Protein AF-0000000072571365 (afdb_homodimer)

Solvent-accessible surface area (backbone atoms only — not comparable to full-atom values): 18110 Å² total; per-residue (Å²): 70,48,32,30,36,64,47,62,27,31,66,67,38,27,56,25,34,80,84,68,45,54,63,73,64,73,72,50,59,63,38,91,70,66,59,46,64,72,58,52,71,55,47,40,34,37,37,30,23,49,68,50,50,53,49,48,41,63,75,42,76,67,53,70,90,57,72,93,27,44,33,37,32,42,35,88,66,95,53,85,60,55,96,44,38,38,56,34,37,70,70,56,48,56,59,50,56,76,45,48,62,73,36,96,41,21,36,37,47,67,22,43,26,68,50,46,36,54,36,51,52,67,68,57,53,40,31,41,35,43,30,33,36,46,32,37,59,29,56,48,38,40,50,58,48,73,49,84,32,72,44,51,42,40,67,76,50,73,46,73,26,68,47,28,41,32,42,30,30,38,50,64,126,71,48,32,30,37,64,45,64,26,31,66,65,39,26,56,25,35,80,84,68,45,54,63,73,64,73,72,49,58,61,37,93,70,65,58,46,62,72,56,52,71,55,46,39,34,36,38,31,23,48,68,49,50,53,50,47,41,62,73,43,76,66,53,70,89,58,73,94,28,43,33,37,31,43,35,89,67,94,54,86,60,53,97,44,39,39,57,34,36,71,69,55,47,56,58,51,56,76,46,48,62,74,37,96,42,21,34,36,47,68,22,42,26,68,49,45,37,55,37,50,53,66,68,57,55,39,31,40,34,42,30,33,36,46,32,38,59,30,56,48,37,40,51,59,48,74,49,84,34,72,44,51,42,42,67,74,50,74,47,74,26,67,46,28,41,32,43,30,28,38,49,64,125

Organism: Lactococcus lactis subsp. lactis (strain IL1403) (NCBI:txid272623)

InterPro domains:
  IPR002734 Bacterial bifunctional deaminase-reductase, C-terminal [PF01872] (2-161)
  IPR024072 Dihydrofolate reductase-like domain superfamily [G3DSA:3.40.430.10] (1-172)
  IPR024072 Dihydrofolate reductase-like domain superfamily [SSF53597] (1-172)
  IPR050765 Riboflavin Biosynthesis HTP Reductase [PTHR38011] (3-171)

Sequence (346 aa):
MTVKLFIASTLDGYIATKEESLQWLFDVEGEGDNGYGAFYSDIGTIIMGKKTYDWLEKEQAGQWPYSDKTSYILTHQKISSTDNIVFIDKEKLTELSVNFADTDKNIWVVGGGEVIKLFIENHWVDELQVTIAPVLLGDGISLFPSGNYKEKLQLIDTKIYGQFVELHYLVKKMTVKLFIASTLDGYIATKEESLQWLFDVEGEGDNGYGAFYSDIGTIIMGKKTYDWLEKEQAGQWPYSDKTSYILTHQKISSTDNIVFIDKEKLTELSVNFADTDKNIWVVGGGEVIKLFIENHWVDELQVTIAPVLLGDGISLFPSGNYKEKLQLIDTKIYGQFVELHYLVKK

Nearest PDB structures (foldseek):
  3jtw-assembly2_B-3  TM=9.185E-01  e=1.355E-17  Pediococcus pentosaceus ATCC 25745
  3jtw-assembly1_A-2  TM=9.216E-01  e=1.276E-17  Pediococcus pentosaceus ATCC 25745
  3ky8-assembly1_B  TM=8.885E-01  e=3.893E-16  Shewanella loihica PV-4
  2gd9-assembly1_A  TM=7.789E-01  e=3.215E-13  Bacillus subtilis
  8e4f-assembly1_A  TM=6.473E-01  e=6.525E-10  Wuchereria bancrofti

Radius of gyration: 21.92 Å; Cα contacts (8 Å, |Δi|>4): 730; chains: 2; bounding box: 37×69×50 Å

Foldseek 3Di:
DAEEEAAEAAPVFARAAAVRDPVLVVPAAFADPNCVVVVVVQAAEEEEEPVVVVVQCVVVVRDDPPQNHAYEYEDPDDDDADPRYHYDYPVVVVVVLVCQPPDSGYYYYHDDQVSQQVCQQVVSHFKYKYKYAHDDDPHRGGNHPDDPHDWDWDFDDWDGTRRIIITMIGTDD/DAEEEAAEAAPVFARAAAVRDPVLVVVFAFADPNCCVVVVVQAAEEEEEPVVVVVQCVVVVRDDPPQNHAYEYEDPDDDDADPRYHYDYPVVVVVVLVCCPPDSGYYYYHDDQVSVQVCQQVVSHFKYKYKYAHDDDPHRGGNHPDDPHDWDWDFDDWDGTRRIIITMIGTDD

pLDDT: mean 94.08, std 6.49, range [60.78, 98.81]

Secondary structure (DSSP, 8-state):
--EEEEEEEETTSEEE-TT---HHHHTS---TTTTHHHHHTTEEEEEEEHHHHHHHHHHTTT--TTTTSEEEEE-SS-----SSEEEE-HHHHHHHHTTGGG-SSEEEEEE-HHHHHHHHHTT---EEEEEEESEE-SSSEESS-S-S--EEEEEEEEEEETTEEEEEEEE--/--EEEEEEEETTSEEE-TT---HHHHTS---TTTTHHHHHTTEEEEEEEHHHHHHHHHHTTT--TTTTSEEEEE-SS-----SSEEEE-HHHHHHHHTTGGG-SSEEEEEE-HHHHHHHHHTT---EEEEEEESEE-SSSEESS-S-S--EEEEEEEEEEETTEEEEEEEE--

Structure (mmCIF, N/CA/C/O backbone):
data_AF-0000000072571365-model_v1
#
loop_
_entity.id
_entity.type
_entity.pdbx_description
1 polymer 'Bacterial bifunctional deaminase-reductase C-terminal domain-containing protein'
#
loop_
_atom_site.group_PDB
_atom_site.id
_atom_site.type_symbol
_atom_site.label_atom_id
_atom_site.label_alt_id
_atom_site.label_comp_id
_atom_site.label_asym_id
_atom_site.label_entity_id
_atom_site.label_seq_id
_atom_site.pdbx_PDB_ins_code
_atom_site.Cartn_x
_atom_site.Cartn_y
_atom_site.Cartn_z
_atom_site.occupancy
_atom_site.B_iso_or_equiv
_atom_site.auth_seq_id
_atom_site.auth_comp_id
_atom_site.auth_asym_id
_atom_site.auth_atom_id
_atom_site.pdbx_PDB_model_num
ATOM 1 N N . MET A 1 1 ? 12.531 -16.891 -18.922 1 68.19 1 MET A N 1
ATOM 2 C CA . MET A 1 1 ? 11.422 -17.109 -18 1 68.19 1 MET A CA 1
ATOM 3 C C . MET A 1 1 ? 11.445 -16.094 -16.859 1 68.19 1 MET A C 1
ATOM 5 O O . MET A 1 1 ? 12.516 -15.773 -16.328 1 68.19 1 MET A O 1
ATOM 9 N N . THR A 1 2 ? 10.273 -15.398 -16.672 1 89.25 2 THR A N 1
ATOM 10 C CA . THR A 1 2 ? 10.164 -14.359 -15.656 1 89.25 2 THR A CA 1
ATOM 11 C C . THR A 1 2 ? 9.188 -14.781 -14.562 1 89.25 2 THR A C 1
ATOM 13 O O . THR A 1 2 ? 8.195 -15.453 -14.828 1 89.25 2 THR A O 1
ATOM 16 N N . VAL A 1 3 ? 9.578 -14.719 -13.258 1 96.06 3 VAL A N 1
ATOM 17 C CA . VAL A 1 3 ? 8.656 -14.883 -12.141 1 96.06 3 VAL A CA 1
ATOM 18 C C . VAL A 1 3 ? 7.883 -13.586 -11.906 1 96.06 3 VAL A C 1
ATOM 20 O O . VAL A 1 3 ? 8.477 -12.531 -11.68 1 96.06 3 VAL A O 1
ATOM 23 N N . LYS A 1 4 ? 6.574 -13.758 -11.953 1 97.19 4 LYS A N 1
ATOM 24 C CA . LYS A 1 4 ? 5.73 -12.57 -11.922 1 97.19 4 LYS A CA 1
ATOM 25 C C . LYS A 1 4 ? 4.738 -12.625 -10.766 1 97.19 4 LYS A C 1
ATOM 27 O O . LYS A 1 4 ? 4.199 -13.695 -10.453 1 97.19 4 LYS A O 1
ATOM 32 N N . LEU A 1 5 ? 4.59 -11.547 -10.172 1 97.88 5 LEU A N 1
ATOM 33 C CA . LEU A 1 5 ? 3.465 -11.312 -9.273 1 97.88 5 LEU A CA 1
ATOM 34 C C . LEU A 1 5 ? 2.389 -10.477 -9.953 1 97.88 5 LEU A C 1
ATOM 36 O O . LEU A 1 5 ? 2.689 -9.445 -10.562 1 97.88 5 LEU A O 1
ATOM 40 N N . PHE A 1 6 ? 1.187 -10.898 -9.93 1 98.12 6 PHE A N 1
ATOM 41 C CA . PHE A 1 6 ? -0.007 -10.242 -10.453 1 98.12 6 PHE A CA 1
ATOM 42 C C . PHE A 1 6 ? -1.16 -10.344 -9.461 1 98.12 6 PHE A C 1
ATOM 44 O O . PHE A 1 6 ? -1.74 -11.422 -9.289 1 98.12 6 PHE A O 1
ATOM 51 N N . ILE A 1 7 ? -1.473 -9.258 -8.812 1 97.94 7 ILE A N 1
ATOM 52 C CA . ILE A 1 7 ? -2.375 -9.383 -7.676 1 97.94 7 ILE A CA 1
ATOM 53 C C . ILE A 1 7 ? -3.035 -8.031 -7.391 1 97.94 7 ILE A C 1
ATOM 55 O O . ILE A 1 7 ? -2.432 -6.98 -7.613 1 97.94 7 ILE A O 1
ATOM 59 N N . ALA A 1 8 ? -4.27 -8.047 -6.949 1 98.06 8 ALA A N 1
ATOM 60 C CA . ALA A 1 8 ? -4.98 -6.863 -6.484 1 98.06 8 ALA A CA 1
ATOM 61 C C . ALA A 1 8 ? -4.816 -6.684 -4.977 1 98.06 8 ALA A C 1
ATOM 63 O O . ALA A 1 8 ? -4.77 -7.66 -4.23 1 98.06 8 ALA A O 1
ATOM 64 N N . SER A 1 9 ? -4.773 -5.504 -4.539 1 98.5 9 SER A N 1
ATOM 65 C CA . SER A 1 9 ? -4.68 -5.145 -3.127 1 98.5 9 SER A CA 1
ATOM 66 C C . SER A 1 9 ? -5.488 -3.885 -2.824 1 98.5 9 SER A C 1
ATOM 68 O O . SER A 1 9 ? -5.742 -3.076 -3.719 1 98.5 9 SER A O 1
ATOM 70 N N . THR A 1 10 ? -5.934 -3.768 -1.569 1 98.75 10 THR A N 1
ATOM 71 C CA . THR A 1 10 ? -6.445 -2.484 -1.101 1 98.75 10 THR A CA 1
ATOM 72 C C . THR A 1 10 ? -5.32 -1.46 -0.993 1 98.75 10 THR A C 1
ATOM 74 O O . THR A 1 10 ? -4.141 -1.817 -1.045 1 98.75 10 THR A O 1
ATOM 77 N N . LEU A 1 11 ? -5.703 -0.2 -0.869 1 98.81 11 LEU A N 1
ATOM 78 C CA . LEU A 1 11 ? -4.719 0.869 -0.75 1 98.81 11 LEU A CA 1
ATOM 79 C C . LEU A 1 11 ? -3.854 0.674 0.491 1 98.81 11 LEU A C 1
ATOM 81 O O . LEU A 1 11 ? -2.66 0.983 0.475 1 98.81 11 LEU A O 1
ATOM 85 N N . ASP A 1 12 ? -4.48 0.152 1.552 1 98.69 12 ASP A N 1
ATOM 86 C CA . ASP A 1 12 ? -3.732 -0.056 2.787 1 98.69 12 ASP A CA 1
ATOM 87 C C . ASP A 1 12 ? -3.059 -1.426 2.797 1 98.69 12 ASP A C 1
ATOM 89 O O . ASP A 1 12 ? -2.564 -1.873 3.834 1 98.69 12 ASP A O 1
ATOM 93 N N . GLY A 1 13 ? -3.021 -2.205 1.705 1 98.44 13 GLY A N 1
ATOM 94 C CA . GLY A 1 13 ? -2.061 -3.273 1.483 1 98.44 13 GLY A CA 1
ATOM 95 C C . GLY A 1 13 ? -2.609 -4.648 1.818 1 98.44 13 GLY A C 1
ATOM 96 O O . GLY A 1 13 ? -1.846 -5.574 2.094 1 98.44 13 GLY A O 1
ATOM 97 N N . TYR A 1 14 ? -3.916 -4.785 1.827 1 98.56 14 TYR A N 1
ATOM 98 C CA . TYR A 1 14 ? -4.496 -6.086 2.135 1 98.56 14 TYR A CA 1
ATOM 99 C C . TYR A 1 14 ? -5.043 -6.75 0.875 1 98.56 14 TYR A C 1
ATOM 101 O O . TYR A 1 14 ? -5.547 -6.07 -0.022 1 98.56 14 TYR A O 1
ATOM 109 N N . ILE A 1 15 ? -4.973 -8.109 0.836 1 98.06 15 ILE A N 1
ATOM 110 C CA . ILE A 1 15 ? -5.445 -8.852 -0.327 1 98.06 15 ILE A CA 1
ATOM 111 C C . ILE A 1 15 ? -6.75 -9.562 0.01 1 98.06 15 ILE A C 1
ATOM 113 O O . ILE A 1 15 ? -7.445 -10.055 -0.882 1 98.06 15 ILE A O 1
ATOM 117 N N . ALA A 1 16 ? -7.109 -9.648 1.275 1 97.38 16 ALA A N 1
ATOM 118 C CA . ALA A 1 16 ? -8.367 -10.188 1.777 1 97.38 16 ALA A CA 1
ATOM 119 C C . ALA A 1 16 ? -8.648 -9.695 3.195 1 97.38 16 ALA A C 1
ATOM 121 O O . ALA A 1 16 ? -7.746 -9.227 3.889 1 97.38 16 ALA A O 1
ATOM 122 N N . THR A 1 17 ? -9.953 -9.789 3.584 1 97.19 17 THR A N 1
ATOM 123 C CA . THR A 1 17 ? -10.273 -9.555 4.988 1 97.19 17 THR A CA 1
ATOM 124 C C . THR A 1 17 ? -9.711 -10.672 5.863 1 97.19 17 THR A C 1
ATOM 126 O O . THR A 1 17 ? -9.211 -11.68 5.348 1 97.19 17 THR A O 1
ATOM 129 N N . LYS A 1 18 ? -9.836 -10.484 7.137 1 95.25 18 LYS A N 1
ATOM 130 C CA . LYS A 1 18 ? -9.391 -11.523 8.062 1 95.25 18 LYS A CA 1
ATOM 131 C C . LYS A 1 18 ? -10.195 -12.805 7.863 1 95.25 18 LYS A C 1
ATOM 133 O O . LYS A 1 18 ? -9.695 -13.906 8.117 1 95.25 18 LYS A O 1
ATOM 138 N N . GLU A 1 19 ? -11.391 -12.633 7.434 1 93.69 19 GLU A N 1
ATOM 139 C CA . GLU A 1 19 ? -12.266 -13.773 7.191 1 93.69 19 GLU A CA 1
ATOM 140 C C . GLU A 1 19 ? -12.102 -14.312 5.773 1 93.69 19 GLU A C 1
ATOM 142 O O . GLU A 1 19 ? -12.945 -15.07 5.289 1 93.69 19 GLU A O 1
ATOM 147 N N . GLU A 1 20 ? -11.125 -13.836 5.059 1 93.88 20 GLU A N 1
ATOM 148 C CA . GLU A 1 20 ? -10.719 -14.328 3.744 1 93.88 20 GLU A CA 1
ATOM 149 C C . GLU A 1 20 ? -11.75 -13.969 2.68 1 93.88 20 GLU A C 1
ATOM 151 O O . GLU A 1 20 ? -11.945 -14.719 1.718 1 93.88 20 GLU A O 1
ATOM 156 N N . SER A 1 21 ? -12.438 -12.898 2.939 1 94.81 21 SER A N 1
ATOM 157 C CA . SER A 1 21 ? -13.398 -12.414 1.955 1 94.81 21 SER A CA 1
ATOM 158 C C . SER A 1 21 ? -12.75 -11.422 0.992 1 94.81 21 SER A C 1
ATOM 160 O O . SER A 1 21 ? -11.93 -10.594 1.399 1 94.81 21 SER A O 1
ATOM 162 N N . LEU A 1 22 ? -13.219 -11.453 -0.285 1 94.81 22 LEU A N 1
ATOM 163 C CA . LEU A 1 22 ? -12.758 -10.555 -1.339 1 94.81 22 LEU A CA 1
ATOM 164 C C . LEU A 1 22 ? -13.891 -9.648 -1.814 1 94.81 22 LEU A C 1
ATOM 166 O O . LEU A 1 22 ? -13.797 -9.047 -2.887 1 94.81 22 LEU A O 1
ATOM 170 N N . GLN A 1 23 ? -14.953 -9.578 -1.05 1 95.5 23 GLN A N 1
ATOM 171 C CA . GLN A 1 23 ? -16.125 -8.836 -1.479 1 95.5 23 GLN A CA 1
ATOM 172 C C . GLN A 1 23 ? -15.773 -7.398 -1.847 1 95.5 23 GLN A C 1
ATOM 174 O O . GLN A 1 23 ? -16.359 -6.828 -2.775 1 95.5 23 GLN A O 1
ATOM 179 N N . TRP A 1 24 ? -14.852 -6.789 -1.137 1 95.69 24 TRP A N 1
ATOM 180 C CA . TRP A 1 24 ? -14.406 -5.426 -1.42 1 95.69 24 TRP A CA 1
ATOM 181 C C . TRP A 1 24 ? -13.93 -5.297 -2.861 1 95.69 24 TRP A C 1
ATOM 183 O O . TRP A 1 24 ? -14.148 -4.27 -3.506 1 95.69 24 TRP A O 1
ATOM 193 N N . LEU A 1 25 ? -13.258 -6.305 -3.375 1 95.94 25 LEU A N 1
ATOM 194 C CA . LEU A 1 25 ? -12.688 -6.332 -4.715 1 95.94 25 LEU A CA 1
ATOM 195 C C . LEU A 1 25 ? -13.781 -6.355 -5.777 1 95.94 25 LEU A C 1
ATOM 197 O O . LEU A 1 25 ? -13.711 -5.617 -6.762 1 95.94 25 LEU A O 1
ATOM 201 N N . PHE A 1 26 ? -14.781 -7.129 -5.523 1 94.75 26 PHE A N 1
ATOM 202 C CA . PHE A 1 26 ? -15.859 -7.309 -6.492 1 94.75 26 PHE A CA 1
ATOM 203 C C . PHE A 1 26 ? -16.766 -6.082 -6.531 1 94.75 26 PHE A C 1
ATOM 205 O O . PHE A 1 26 ? -17.453 -5.848 -7.523 1 94.75 26 PHE A O 1
ATOM 212 N N . ASP A 1 27 ? -16.75 -5.328 -5.469 1 95.81 27 ASP A N 1
ATOM 213 C CA . ASP A 1 27 ? -17.594 -4.152 -5.352 1 95.81 27 ASP A CA 1
ATOM 214 C C . ASP A 1 27 ? -17.016 -2.973 -6.129 1 95.81 27 ASP A C 1
ATOM 216 O O . ASP A 1 27 ? -17.703 -1.973 -6.352 1 95.81 27 ASP A O 1
ATOM 220 N N . VAL A 1 28 ? -15.781 -3.057 -6.566 1 96.94 28 VAL A N 1
ATOM 221 C CA . VAL A 1 28 ? -15.094 -1.94 -7.207 1 96.94 28 VAL A CA 1
ATOM 222 C C . VAL A 1 28 ? -15.336 -1.985 -8.719 1 96.94 28 VAL A C 1
ATOM 224 O O . VAL A 1 28 ? -15.289 -3.055 -9.328 1 96.94 28 VAL A O 1
ATOM 227 N N . GLU A 1 29 ? -15.609 -0.812 -9.266 1 96.12 29 GLU A N 1
ATOM 228 C CA . GLU A 1 29 ? -15.797 -0.698 -10.711 1 96.12 29 GLU A CA 1
ATOM 229 C C . GLU A 1 29 ? -14.484 -0.925 -11.461 1 96.12 29 GLU A C 1
ATOM 231 O O . GLU A 1 29 ? -13.5 -0.21 -11.234 1 96.12 29 GLU A O 1
ATOM 236 N N . GLY A 1 30 ? -14.492 -1.897 -12.352 1 96.5 30 GLY A N 1
ATOM 237 C CA . GLY A 1 30 ? -13.344 -2.172 -13.203 1 96.5 30 GLY A CA 1
ATOM 238 C C . GLY A 1 30 ? -13.594 -1.864 -14.664 1 96.5 30 GLY A C 1
ATOM 239 O O . GLY A 1 30 ? -14.469 -1.057 -14.992 1 96.5 30 GLY A O 1
ATOM 240 N N . GLU A 1 31 ? -12.703 -2.264 -15.508 1 96.25 31 GLU A N 1
ATOM 241 C CA . GLU A 1 31 ? -12.82 -2.131 -16.953 1 96.25 31 GLU A CA 1
ATOM 242 C C . GLU A 1 31 ? -12.312 -3.381 -17.656 1 96.25 31 GLU A C 1
ATOM 244 O O . GLU A 1 31 ? -11.164 -3.787 -17.469 1 96.25 31 GLU A O 1
ATOM 249 N N . GLY A 1 32 ? -13.312 -3.986 -18.453 1 95.12 32 GLY A N 1
ATOM 250 C CA . GLY A 1 32 ? -12.93 -5.242 -19.078 1 95.12 32 GLY A CA 1
ATOM 251 C C . GLY A 1 32 ? -12.539 -6.312 -18.078 1 95.12 32 GLY A C 1
ATOM 252 O O . GLY A 1 32 ? -13.258 -6.551 -17.109 1 95.12 32 GLY A O 1
ATOM 253 N N . ASP A 1 33 ? -11.43 -6.957 -18.438 1 94.69 33 ASP A N 1
ATOM 254 C CA . ASP A 1 33 ? -10.984 -7.992 -17.5 1 94.69 33 ASP A CA 1
ATOM 255 C C . ASP A 1 33 ? -9.828 -7.492 -16.641 1 94.69 33 ASP A C 1
ATOM 257 O O . ASP A 1 33 ? -9.094 -8.289 -16.047 1 94.69 33 ASP A O 1
ATOM 261 N N . ASN A 1 34 ? -9.578 -6.207 -16.672 1 95.56 34 ASN A N 1
ATOM 262 C CA . ASN A 1 34 ? -8.539 -5.547 -15.883 1 95.56 34 ASN A CA 1
ATOM 263 C C . ASN A 1 34 ? -7.152 -6.078 -16.219 1 95.56 34 ASN A C 1
ATOM 265 O O . ASN A 1 34 ? -6.297 -6.191 -15.344 1 95.56 34 ASN A O 1
ATOM 269 N N . GLY A 1 35 ? -6.949 -6.566 -17.453 1 95 35 GLY A N 1
ATOM 270 C CA . GLY A 1 35 ? -5.645 -6.984 -17.938 1 95 35 GLY A CA 1
ATOM 271 C C . GLY A 1 35 ? -5.332 -8.438 -17.641 1 95 35 GLY A C 1
ATOM 272 O O . GLY A 1 35 ? -4.246 -8.922 -17.969 1 95 35 GLY A O 1
ATOM 273 N N . TYR A 1 36 ? -6.266 -9.094 -17.094 1 96.12 36 TYR A N 1
ATOM 274 C CA . TYR A 1 36 ? -6.059 -10.469 -16.656 1 96.12 36 TYR A CA 1
ATOM 275 C C . TYR A 1 36 ? -5.738 -11.367 -17.844 1 96.12 36 TYR A C 1
ATOM 277 O O . TYR A 1 36 ? -4.793 -12.164 -17.797 1 96.12 36 TYR A O 1
ATOM 285 N N . GLY A 1 37 ? -6.496 -11.266 -18.875 1 95.69 37 GLY A N 1
ATOM 286 C CA . GLY A 1 37 ? -6.301 -12.117 -20.047 1 95.69 37 GLY A CA 1
ATOM 287 C C . GLY A 1 37 ? -4.926 -11.969 -20.656 1 95.69 37 GLY A C 1
ATOM 288 O O . GLY A 1 37 ? -4.266 -12.961 -20.969 1 95.69 37 GLY A O 1
ATOM 289 N N . ALA A 1 38 ? -4.539 -10.773 -20.859 1 93.81 38 ALA A N 1
ATOM 290 C CA . ALA A 1 38 ? -3.219 -10.492 -21.422 1 93.81 38 ALA A CA 1
ATOM 291 C C . ALA A 1 38 ? -2.113 -11.062 -20.547 1 93.81 38 ALA A C 1
ATOM 293 O O . ALA A 1 38 ? -1.149 -11.648 -21.031 1 93.81 38 ALA A O 1
ATOM 294 N N . PHE A 1 39 ? -2.266 -10.938 -19.281 1 95.12 39 PHE A N 1
ATOM 295 C CA . PHE A 1 39 ? -1.291 -11.461 -18.328 1 95.12 39 PHE A CA 1
ATOM 296 C C . PHE A 1 39 ? -1.256 -12.984 -18.359 1 95.12 39 PHE A C 1
ATOM 298 O O . PHE A 1 39 ? -0.187 -13.578 -18.516 1 95.12 39 PHE A O 1
ATOM 305 N N . TYR A 1 40 ? -2.354 -13.547 -18.344 1 96 40 TYR A N 1
ATOM 306 C CA . TYR A 1 40 ? -2.51 -14.992 -18.188 1 96 40 TYR A CA 1
ATOM 307 C C . TYR A 1 40 ? -2 -15.734 -19.422 1 96 40 TYR A C 1
ATOM 309 O O . TYR A 1 40 ? -1.497 -16.859 -19.312 1 96 40 TYR A O 1
ATOM 317 N N . SER A 1 41 ? -2.086 -15.102 -20.531 1 93.38 41 SER A N 1
ATOM 318 C CA . SER A 1 41 ? -1.781 -15.75 -21.812 1 93.38 41 SER A CA 1
ATOM 319 C C . SER A 1 41 ? -0.33 -16.219 -21.859 1 93.38 41 SER A C 1
ATOM 321 O O . SER A 1 41 ? -0.008 -17.188 -22.547 1 93.38 41 SER A O 1
ATOM 323 N N . ASP A 1 42 ? 0.541 -15.633 -21.078 1 90.12 42 ASP A N 1
ATOM 324 C CA . ASP A 1 42 ? 1.962 -15.953 -21.172 1 90.12 42 ASP A CA 1
ATOM 325 C C . ASP A 1 42 ? 2.426 -16.734 -19.938 1 90.12 42 ASP A C 1
ATOM 327 O O . ASP A 1 42 ? 3.629 -16.891 -19.703 1 90.12 42 ASP A O 1
ATOM 331 N N . ILE A 1 43 ? 1.515 -17.203 -19.188 1 95.06 43 ILE A N 1
ATOM 332 C CA . ILE A 1 43 ? 1.825 -17.953 -17.969 1 95.06 43 ILE A CA 1
ATOM 333 C C . ILE A 1 43 ? 1.792 -19.453 -18.281 1 95.06 43 ILE A C 1
ATOM 335 O O . ILE A 1 43 ? 0.896 -19.938 -18.984 1 95.06 43 ILE A O 1
ATOM 339 N N . GLY A 1 44 ? 2.809 -20.141 -17.781 1 93.19 44 GLY A N 1
ATOM 340 C CA . GLY A 1 44 ? 2.84 -21.594 -17.922 1 93.19 44 GLY A CA 1
ATOM 341 C C . GLY A 1 44 ? 2.754 -22.312 -16.594 1 93.19 44 GLY A C 1
ATOM 342 O O . GLY A 1 44 ? 2.266 -23.453 -16.516 1 93.19 44 GLY A O 1
ATOM 343 N N . THR A 1 45 ? 3.219 -21.688 -15.594 1 94.62 45 THR A N 1
ATOM 344 C CA . THR A 1 45 ? 3.283 -22.281 -14.258 1 94.62 45 THR A CA 1
ATOM 345 C C . THR A 1 45 ? 2.693 -21.328 -13.219 1 94.62 45 THR A C 1
ATOM 347 O O . THR A 1 45 ? 2.906 -20.125 -13.281 1 94.62 45 THR A O 1
ATOM 350 N N . ILE A 1 46 ? 1.99 -21.969 -12.289 1 96.44 46 ILE A N 1
ATOM 351 C CA . ILE A 1 46 ? 1.373 -21.219 -11.203 1 96.44 46 ILE A CA 1
ATOM 352 C C . ILE A 1 46 ? 1.837 -21.781 -9.859 1 96.44 46 ILE A C 1
ATOM 354 O O . ILE A 1 46 ? 1.921 -23 -9.68 1 96.44 46 ILE A O 1
ATOM 358 N N . ILE A 1 47 ? 2.113 -20.859 -8.945 1 97.25 47 ILE A N 1
ATOM 359 C CA . ILE A 1 47 ? 2.514 -21.266 -7.605 1 97.25 47 ILE A CA 1
ATOM 360 C C . ILE A 1 47 ? 1.635 -20.578 -6.57 1 97.25 47 ILE A C 1
ATOM 362 O O . ILE A 1 47 ? 1.425 -19.359 -6.648 1 97.25 47 ILE A O 1
ATOM 366 N N . MET A 1 48 ? 1.089 -21.359 -5.609 1 98.06 48 MET A N 1
ATOM 367 C CA . MET A 1 48 ? 0.297 -20.766 -4.531 1 98.06 48 MET A CA 1
ATOM 368 C C . MET A 1 48 ? 0.419 -21.609 -3.258 1 98.06 48 MET A C 1
ATOM 370 O O . MET A 1 48 ? 0.99 -22.688 -3.277 1 98.06 48 MET A O 1
ATOM 374 N N . GLY A 1 49 ? 0.027 -21 -2.203 1 97.56 49 GLY A N 1
ATOM 375 C CA . GLY A 1 49 ? -0.006 -21.719 -0.944 1 97.56 49 GLY A CA 1
ATOM 376 C C . GLY A 1 49 ? -1.248 -22.578 -0.781 1 97.56 49 GLY A C 1
ATOM 377 O O . GLY A 1 49 ? -2.232 -22.406 -1.502 1 97.56 49 GLY A O 1
ATOM 378 N N . LYS A 1 50 ? -1.254 -23.422 0.241 1 96 50 LYS A N 1
ATOM 379 C CA . LYS A 1 50 ? -2.334 -24.359 0.508 1 96 50 LYS A CA 1
ATOM 380 C C . LYS A 1 50 ? -3.625 -23.641 0.867 1 96 50 LYS A C 1
ATOM 382 O O . LYS A 1 50 ? -4.711 -24.031 0.443 1 96 50 LYS A O 1
ATOM 387 N N . LYS A 1 51 ? -3.514 -22.609 1.599 1 94.19 51 LYS A N 1
ATOM 388 C CA . LYS A 1 51 ? -4.707 -21.859 1.985 1 94.19 51 LYS A CA 1
ATOM 389 C C . LYS A 1 51 ? -5.387 -21.25 0.767 1 94.19 51 LYS A C 1
ATOM 391 O O . LYS A 1 51 ? -6.613 -21.281 0.649 1 94.19 51 LYS A O 1
ATOM 396 N N . THR A 1 52 ? -4.598 -20.625 -0.077 1 95.5 52 THR A N 1
ATOM 397 C CA . THR A 1 52 ? -5.125 -20.047 -1.313 1 95.5 52 THR A CA 1
ATOM 398 C C . THR A 1 52 ? -5.766 -21.141 -2.178 1 95.5 52 THR A C 1
ATOM 400 O O . THR A 1 52 ? -6.859 -20.938 -2.713 1 95.5 52 THR A O 1
ATOM 403 N N . TYR A 1 53 ? -5.113 -22.234 -2.285 1 95 53 TYR A N 1
ATOM 404 C CA . TYR A 1 53 ? -5.633 -23.375 -3.031 1 95 53 TYR A CA 1
ATOM 405 C C . TYR A 1 53 ? -6.988 -23.812 -2.488 1 95 53 TYR A C 1
ATOM 407 O O . TYR A 1 53 ? -7.945 -23.969 -3.25 1 95 53 TYR A O 1
ATOM 415 N N . ASP A 1 54 ? -7.062 -24 -1.142 1 93.44 54 ASP A N 1
ATOM 416 C CA . ASP A 1 54 ? -8.297 -24.438 -0.5 1 93.44 54 ASP A CA 1
ATOM 417 C C . ASP A 1 54 ? -9.422 -23.422 -0.746 1 93.44 54 ASP A C 1
ATOM 419 O O . ASP A 1 54 ? -10.562 -23.812 -1.006 1 93.44 54 ASP A O 1
ATOM 423 N N . TRP A 1 55 ? -9.078 -22.234 -0.682 1 93.06 55 TRP A N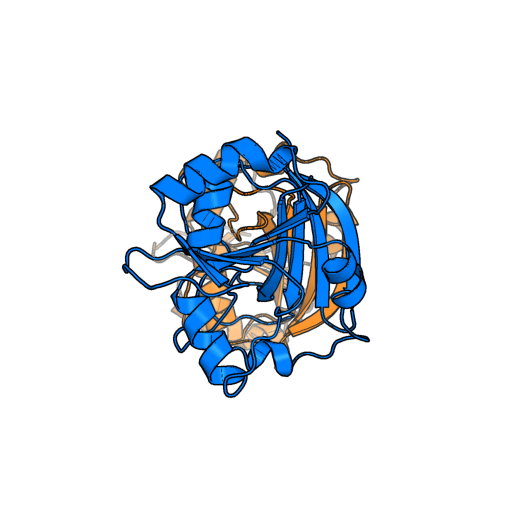 1
ATOM 424 C CA . TRP A 1 55 ? -10.062 -21.172 -0.917 1 93.06 55 TRP A CA 1
ATOM 425 C C . TRP A 1 55 ? -10.602 -21.234 -2.344 1 93.06 55 TRP A C 1
ATOM 427 O O . TRP A 1 55 ? -11.812 -21.172 -2.559 1 93.06 55 TRP A O 1
ATOM 437 N N . LEU A 1 56 ? -9.727 -21.359 -3.309 1 92.88 56 LEU A N 1
ATOM 438 C CA . LEU A 1 56 ? -10.117 -21.438 -4.711 1 92.88 56 LEU A CA 1
ATOM 439 C C . LEU A 1 56 ? -11.008 -22.656 -4.965 1 92.88 56 LEU A C 1
ATOM 441 O O . LEU A 1 56 ? -11.992 -22.562 -5.699 1 92.88 56 LEU A O 1
ATOM 445 N N . GLU A 1 57 ? -10.641 -23.766 -4.395 1 90.5 57 GLU A N 1
ATOM 446 C CA . GLU A 1 57 ? -11.422 -24.984 -4.547 1 90.5 57 GLU A CA 1
ATOM 447 C C . GLU A 1 57 ? -12.844 -24.797 -4.02 1 90.5 57 GLU A C 1
ATOM 449 O O . GLU A 1 57 ? -13.805 -25.25 -4.641 1 90.5 57 GLU A O 1
ATOM 454 N N . LYS A 1 58 ? -12.891 -24.141 -2.939 1 89.81 58 LYS A N 1
ATOM 455 C CA . LYS A 1 58 ? -14.195 -23.891 -2.328 1 89.81 58 LYS A CA 1
ATOM 456 C C . LYS A 1 58 ? -15.031 -22.938 -3.17 1 89.81 58 LYS A C 1
ATOM 458 O O . LYS A 1 58 ? -16.219 -23.156 -3.385 1 89.81 58 LYS A O 1
ATOM 463 N N . GLU A 1 59 ? -14.422 -21.891 -3.621 1 87.38 59 GLU A N 1
ATOM 464 C CA . GLU A 1 59 ? -15.117 -20.828 -4.344 1 87.38 59 GLU A CA 1
ATOM 465 C C . GLU A 1 59 ? -15.539 -21.297 -5.734 1 87.38 59 GLU A C 1
ATOM 467 O O . GLU A 1 59 ? -16.531 -20.812 -6.289 1 87.38 59 GLU A O 1
ATOM 472 N N . GLN A 1 60 ? -14.797 -22.141 -6.34 1 82.56 60 GLN A N 1
ATOM 473 C CA . GLN A 1 60 ? -15.062 -22.578 -7.703 1 82.56 60 GLN A CA 1
ATOM 474 C C . GLN A 1 60 ? -15.812 -23.906 -7.711 1 82.56 60 GLN A C 1
ATOM 476 O O . GLN A 1 60 ? -15.922 -24.562 -8.75 1 82.56 60 GLN A O 1
ATOM 481 N N . ALA A 1 61 ? -16.453 -24.266 -6.82 1 81.06 61 ALA A N 1
ATOM 482 C CA . ALA A 1 61 ? -17.266 -25.469 -6.684 1 81.06 61 ALA A CA 1
ATOM 483 C C . ALA A 1 61 ? -16.516 -26.688 -7.215 1 81.06 61 ALA A C 1
ATOM 485 O O . ALA A 1 61 ? -17.078 -27.516 -7.941 1 81.06 61 ALA A O 1
ATOM 486 N N . GLY A 1 62 ? -15.336 -26.641 -7.074 1 75 62 GLY A N 1
ATOM 487 C CA . GLY A 1 62 ? -14.547 -27.812 -7.398 1 75 62 GLY A CA 1
ATOM 488 C C . GLY A 1 62 ? -13.969 -27.766 -8.805 1 75 62 GLY A C 1
ATOM 489 O O . GLY A 1 62 ? -13.242 -28.688 -9.211 1 75 62 GLY A O 1
ATOM 490 N N . GLN A 1 63 ? -14.203 -26.797 -9.578 1 86.25 63 GLN A N 1
ATOM 491 C CA . GLN A 1 63 ? -13.586 -26.641 -10.891 1 86.25 63 GLN A CA 1
ATOM 492 C C . GLN A 1 63 ? -12.305 -25.812 -10.805 1 86.25 63 GLN A C 1
ATOM 494 O O . GLN A 1 63 ? -12.352 -24.625 -10.469 1 86.25 63 GLN A O 1
ATOM 499 N N . TRP A 1 64 ? -11.234 -26.453 -11.07 1 90.5 64 TRP A N 1
ATOM 500 C CA . TRP A 1 64 ? -9.938 -25.797 -10.992 1 90.5 64 TRP A CA 1
ATOM 501 C C . TRP A 1 64 ? -9.773 -24.781 -12.117 1 90.5 64 TRP A C 1
ATOM 503 O O . TRP A 1 64 ? -9.836 -25.125 -13.297 1 90.5 64 TRP A O 1
ATOM 513 N N . PRO A 1 65 ? -9.477 -23.547 -11.797 1 91.38 65 PRO A N 1
ATOM 514 C CA . PRO A 1 65 ? -9.492 -22.484 -12.812 1 91.38 65 PRO A CA 1
ATOM 515 C C . PRO A 1 65 ? -8.227 -22.469 -13.672 1 91.38 65 PRO A C 1
ATOM 517 O O . PRO A 1 65 ? -8.195 -21.812 -14.719 1 91.38 65 PRO A O 1
ATOM 520 N N . TYR A 1 66 ? -7.258 -23.203 -13.305 1 94.62 66 TYR A N 1
ATOM 521 C CA . TYR A 1 66 ? -5.984 -23.156 -14.008 1 94.62 66 TYR A CA 1
ATOM 522 C C . TYR A 1 66 ? -5.633 -24.516 -14.586 1 94.62 66 TYR A C 1
ATOM 524 O O . TYR A 1 66 ? -4.473 -24.938 -14.539 1 94.62 66 TYR A O 1
ATOM 532 N N . SER A 1 67 ? -6.539 -25.219 -15.117 1 91.88 67 SER A N 1
ATOM 533 C CA . SER A 1 67 ? -6.371 -26.594 -15.57 1 91.88 67 SER A CA 1
ATOM 534 C C . SER A 1 67 ? -5.449 -26.656 -16.781 1 91.88 67 SER A C 1
ATOM 536 O O . SER A 1 67 ? -4.895 -27.719 -17.094 1 91.88 67 SER A O 1
ATOM 538 N N . ASP A 1 68 ? -5.27 -25.578 -17.5 1 92.69 68 ASP A N 1
ATOM 539 C CA . ASP A 1 68 ? -4.422 -25.531 -18.688 1 92.69 68 ASP A CA 1
ATOM 540 C C . ASP A 1 68 ? -2.98 -25.188 -18.328 1 92.69 68 ASP A C 1
ATOM 542 O O . ASP A 1 68 ? -2.129 -25.062 -19.203 1 92.69 68 ASP A O 1
ATOM 546 N N . LYS A 1 69 ? -2.664 -25.047 -17.031 1 94.69 69 LYS A N 1
ATOM 547 C CA . LYS A 1 69 ? -1.33 -24.734 -16.531 1 94.69 69 LYS A CA 1
ATOM 548 C C . LYS A 1 69 ? -0.877 -25.75 -15.492 1 94.69 69 LYS A C 1
ATOM 550 O O . LYS A 1 69 ? -1.691 -26.516 -14.969 1 94.69 69 LYS A O 1
ATOM 555 N N . THR A 1 70 ? 0.413 -25.797 -15.273 1 93.44 70 THR A N 1
ATOM 556 C CA . THR A 1 70 ? 0.932 -26.562 -14.148 1 93.44 70 THR A CA 1
ATOM 557 C C . THR A 1 70 ? 0.854 -25.75 -12.859 1 93.44 70 THR A C 1
ATOM 559 O O . THR A 1 70 ? 1.317 -24.609 -12.805 1 93.44 70 THR A O 1
ATOM 562 N N . SER A 1 71 ? 0.229 -26.359 -11.836 1 95.94 71 SER A N 1
ATOM 563 C CA . SER A 1 71 ? 0.086 -25.688 -10.547 1 95.94 71 SER A CA 1
ATOM 564 C C . SER A 1 71 ? 0.911 -26.375 -9.469 1 95.94 71 SER A C 1
ATOM 566 O O . SER A 1 71 ? 0.787 -27.578 -9.258 1 95.94 71 SER A O 1
ATOM 568 N N . TYR A 1 72 ? 1.725 -25.562 -8.836 1 96 72 TYR A N 1
ATOM 569 C CA . TYR A 1 72 ? 2.424 -26.016 -7.641 1 96 72 TYR A CA 1
ATOM 570 C C . TYR A 1 72 ? 1.79 -25.438 -6.383 1 96 72 TYR A C 1
ATOM 572 O O . TYR A 1 72 ? 1.63 -24.219 -6.273 1 96 72 TYR A O 1
ATOM 580 N N . ILE A 1 73 ? 1.427 -26.344 -5.488 1 97.56 73 ILE A N 1
ATOM 581 C CA . ILE A 1 73 ? 0.821 -25.938 -4.227 1 97.56 73 ILE A CA 1
ATOM 582 C C . ILE A 1 73 ? 1.809 -26.156 -3.084 1 97.56 73 ILE A C 1
ATOM 584 O O . ILE A 1 73 ? 2.197 -27.297 -2.805 1 97.56 73 ILE A O 1
ATOM 588 N N . LEU A 1 74 ? 2.201 -25.109 -2.451 1 97.75 74 LEU A N 1
ATOM 589 C CA . LEU A 1 74 ? 3.143 -25.188 -1.34 1 97.75 74 LEU A CA 1
ATOM 590 C C . LEU A 1 74 ? 2.436 -25.625 -0.061 1 97.75 74 LEU A C 1
ATOM 592 O O . LEU A 1 74 ? 1.536 -24.938 0.424 1 97.75 74 LEU A O 1
ATOM 596 N N . THR A 1 75 ? 2.832 -26.688 0.437 1 96.62 75 THR A N 1
ATOM 597 C CA . THR A 1 75 ? 2.25 -27.266 1.646 1 96.62 75 THR A CA 1
ATOM 598 C C . THR A 1 75 ? 3.229 -28.219 2.322 1 96.62 75 THR A C 1
ATOM 600 O O . THR A 1 75 ? 4.109 -28.781 1.666 1 96.62 75 THR A O 1
ATOM 603 N N . HIS A 1 76 ? 3.125 -28.281 3.584 1 92.94 76 HIS A N 1
ATOM 604 C CA . HIS A 1 76 ? 3.928 -29.25 4.324 1 92.94 76 HIS A CA 1
ATOM 605 C C . HIS A 1 76 ? 3.248 -30.609 4.363 1 92.94 76 HIS A C 1
ATOM 607 O O . HIS A 1 76 ? 3.855 -31.594 4.781 1 92.94 76 HIS A O 1
ATOM 613 N N . GLN A 1 77 ? 1.995 -30.578 3.961 1 89.75 77 GLN A N 1
ATOM 614 C CA . GLN A 1 77 ? 1.235 -31.828 3.971 1 89.75 77 GLN A CA 1
ATOM 615 C C . GLN A 1 77 ? 1.633 -32.719 2.801 1 89.75 77 GLN A C 1
ATOM 617 O O . GLN A 1 77 ? 1.979 -32.219 1.726 1 89.75 77 GLN A O 1
ATOM 622 N N . LYS A 1 78 ? 1.691 -34.125 3.164 1 87.62 78 LYS A N 1
ATOM 623 C CA . LYS A 1 78 ? 1.948 -35.062 2.098 1 87.62 78 LYS A CA 1
ATOM 624 C C . LYS A 1 78 ? 0.664 -35.438 1.354 1 87.62 78 LYS A C 1
ATOM 626 O O . LYS A 1 78 ? -0.147 -36.219 1.845 1 87.62 78 LYS A O 1
ATOM 631 N N . ILE A 1 79 ? 0.485 -34.75 0.277 1 86.62 79 ILE A N 1
ATOM 632 C CA . ILE A 1 79 ? -0.693 -34.969 -0.559 1 86.62 79 ILE A CA 1
ATOM 633 C C . ILE A 1 79 ? -0.266 -35.469 -1.936 1 86.62 79 ILE A C 1
ATOM 635 O O . ILE A 1 79 ? 0.74 -35.031 -2.484 1 86.62 79 ILE A O 1
ATOM 639 N N . SER A 1 80 ? -1.034 -36.438 -2.443 1 86.31 80 SER A N 1
ATOM 640 C CA . SER A 1 80 ? -0.712 -36.969 -3.766 1 86.31 80 SER A CA 1
ATOM 641 C C . SER A 1 80 ? -0.986 -35.938 -4.855 1 86.31 80 SER A C 1
ATOM 643 O O . SER A 1 80 ? -1.975 -35.219 -4.793 1 86.31 80 SER A O 1
ATOM 645 N N . SER A 1 81 ? -0.068 -35.938 -5.785 1 81.31 81 SER A N 1
ATOM 646 C CA . SER A 1 81 ? -0.188 -35.031 -6.91 1 81.31 81 SER A CA 1
ATOM 647 C C . SER A 1 81 ? -1.172 -35.562 -7.949 1 81.31 81 SER A C 1
ATOM 649 O O . SER A 1 81 ? -1.434 -36.75 -8.016 1 81.31 81 SER A O 1
ATOM 651 N N . THR A 1 82 ? -1.83 -34.594 -8.539 1 82.62 82 THR A N 1
ATOM 652 C CA . THR A 1 82 ? -2.561 -34.906 -9.758 1 82.62 82 THR A CA 1
ATOM 653 C C . THR A 1 82 ? -1.788 -34.438 -10.984 1 82.62 82 THR A C 1
ATOM 655 O O . THR A 1 82 ? -0.655 -33.969 -10.875 1 82.62 82 THR A O 1
ATOM 658 N N . ASP A 1 83 ? -2.363 -34.719 -12.188 1 81.19 83 ASP A N 1
ATOM 659 C CA . ASP A 1 83 ? -1.662 -34.438 -13.438 1 81.19 83 ASP A CA 1
ATOM 660 C C . ASP A 1 83 ? -1.266 -32.969 -13.523 1 81.19 83 ASP A C 1
ATOM 662 O O . ASP A 1 83 ? -0.154 -32.625 -13.945 1 81.19 83 ASP A O 1
ATOM 666 N N . ASN A 1 84 ? -2.072 -32.031 -13.117 1 90.12 84 ASN A N 1
ATOM 667 C CA . ASN A 1 84 ? -1.751 -30.609 -13.328 1 90.12 84 ASN A CA 1
ATOM 668 C C . ASN A 1 84 ? -1.616 -29.859 -12 1 90.12 84 ASN A C 1
ATOM 670 O O . ASN A 1 84 ? -1.441 -28.641 -11.992 1 90.12 84 ASN A O 1
ATOM 674 N N . ILE A 1 85 ? -1.674 -30.625 -10.938 1 94.5 85 ILE A N 1
ATOM 675 C CA . ILE A 1 85 ? -1.517 -30.016 -9.617 1 94.5 85 ILE A CA 1
ATOM 676 C C . ILE A 1 85 ? -0.492 -30.812 -8.805 1 94.5 85 ILE A C 1
ATOM 678 O O . ILE A 1 85 ? -0.692 -32 -8.531 1 94.5 85 ILE A O 1
ATOM 682 N N . VAL A 1 86 ? 0.567 -30.188 -8.438 1 95 86 VAL A N 1
ATOM 683 C CA . VAL A 1 86 ? 1.654 -30.828 -7.703 1 95 86 VAL A CA 1
ATOM 684 C C . VAL A 1 86 ? 1.808 -30.172 -6.332 1 95 86 VAL A C 1
ATOM 686 O O . VAL A 1 86 ? 1.963 -28.953 -6.234 1 95 86 VAL A O 1
ATOM 689 N N . PHE A 1 87 ? 1.745 -30.953 -5.293 1 96.81 87 PHE A N 1
ATOM 690 C CA . PHE A 1 87 ? 1.951 -30.469 -3.934 1 96.81 87 PHE A CA 1
ATOM 691 C C . PHE A 1 87 ? 3.416 -30.594 -3.531 1 96.81 87 PHE A C 1
ATOM 693 O O . PHE A 1 87 ? 4.004 -31.672 -3.631 1 96.81 87 PHE A O 1
ATOM 700 N N . ILE A 1 88 ? 3.957 -29.484 -3.113 1 95.69 88 ILE A N 1
ATOM 701 C CA . ILE A 1 88 ? 5.387 -29.484 -2.811 1 95.69 88 ILE A CA 1
ATOM 702 C C . ILE A 1 88 ? 5.629 -28.781 -1.479 1 95.69 88 ILE A C 1
ATOM 704 O O . ILE A 1 88 ? 4.785 -28.016 -1.014 1 95.69 88 ILE A O 1
ATOM 708 N N . ASP A 1 89 ? 6.828 -29.062 -0.87 1 95.62 89 ASP A N 1
ATOM 709 C CA . ASP A 1 89 ? 7.25 -28.328 0.323 1 95.62 89 ASP A CA 1
ATOM 710 C C . ASP A 1 89 ? 8.336 -27.312 -0.011 1 95.62 89 ASP A C 1
ATOM 712 O O . ASP A 1 89 ? 8.664 -27.109 -1.183 1 95.62 89 ASP A O 1
ATOM 716 N N . LYS A 1 90 ? 8.789 -26.703 0.99 1 95 90 LYS A N 1
ATOM 717 C CA . LYS A 1 90 ? 9.75 -25.625 0.792 1 95 90 LYS A CA 1
ATOM 718 C C . LYS A 1 90 ? 11.039 -26.141 0.144 1 95 90 LYS A C 1
ATOM 720 O O . LYS A 1 90 ? 11.648 -25.453 -0.67 1 95 90 LYS A O 1
ATOM 725 N N . GLU A 1 91 ? 11.5 -27.266 0.576 1 94.69 91 GLU A N 1
ATOM 726 C CA . GLU A 1 91 ? 12.711 -27.844 0.003 1 94.69 91 GLU A CA 1
ATOM 727 C C . GLU A 1 91 ? 12.555 -28.078 -1.498 1 94.69 91 GLU A C 1
ATOM 729 O O . GLU A 1 91 ? 13.438 -27.703 -2.279 1 94.69 91 GLU A O 1
ATOM 734 N N . LYS A 1 92 ? 11.492 -28.641 -1.894 1 94.06 92 LYS A N 1
ATOM 735 C CA . LYS A 1 92 ? 11.227 -28.906 -3.307 1 94.06 92 LYS A CA 1
ATOM 736 C C . LYS A 1 92 ? 11.07 -27.594 -4.082 1 94.06 92 LYS A C 1
ATOM 738 O O . LYS A 1 92 ? 11.453 -27.516 -5.25 1 94.06 92 LYS A O 1
ATOM 743 N N . LEU A 1 93 ? 10.414 -26.625 -3.477 1 95.12 93 LEU A N 1
ATOM 744 C CA . LEU A 1 93 ? 10.297 -25.312 -4.109 1 95.12 93 LEU A CA 1
ATOM 745 C C . LEU A 1 93 ? 11.68 -24.734 -4.395 1 95.12 93 LEU A C 1
ATOM 747 O O . LEU A 1 93 ? 11.906 -24.156 -5.465 1 95.12 93 LEU A O 1
ATOM 751 N N . THR A 1 94 ? 12.57 -24.812 -3.48 1 94.19 94 THR A N 1
ATOM 752 C CA . THR A 1 94 ? 13.93 -24.312 -3.648 1 94.19 94 THR A CA 1
ATOM 753 C C . THR A 1 94 ? 14.625 -25.016 -4.809 1 94.19 94 THR A C 1
ATOM 755 O O . THR A 1 94 ? 15.336 -24.391 -5.59 1 94.19 94 THR A O 1
ATOM 758 N N . GLU A 1 95 ? 14.406 -26.312 -4.883 1 92.75 95 GLU A N 1
ATOM 759 C CA . GLU A 1 95 ? 14.945 -27.062 -6.016 1 92.75 95 GLU A CA 1
ATOM 760 C C . GLU A 1 95 ? 14.375 -26.547 -7.332 1 92.75 95 GLU A C 1
ATOM 762 O O . GLU A 1 95 ? 15.102 -26.422 -8.32 1 92.75 95 GLU A O 1
ATOM 767 N N . LEU A 1 96 ? 13.078 -26.359 -7.312 1 90.44 96 LEU A N 1
ATOM 768 C CA . LEU A 1 96 ? 12.398 -25.859 -8.5 1 90.44 96 LEU A CA 1
ATOM 769 C C . LEU A 1 96 ? 12.945 -24.484 -8.906 1 90.44 96 LEU A C 1
ATOM 771 O O . LEU A 1 96 ? 13.047 -24.188 -10.094 1 90.44 96 LEU A O 1
ATOM 775 N N . SER A 1 97 ? 13.25 -23.641 -7.953 1 90.44 97 SER A N 1
ATOM 776 C CA . SER A 1 97 ? 13.672 -22.266 -8.18 1 90.44 97 SER A CA 1
ATOM 777 C C . SER A 1 97 ? 14.953 -22.203 -9.008 1 90.44 97 SER A C 1
ATOM 779 O O . SER A 1 97 ? 15.211 -21.203 -9.688 1 90.44 97 SER A O 1
ATOM 781 N N . VAL A 1 98 ? 15.797 -23.25 -8.969 1 86.88 98 VAL A N 1
ATOM 782 C CA . VAL A 1 98 ? 17.047 -23.312 -9.719 1 86.88 98 VAL A CA 1
ATOM 783 C C . VAL A 1 98 ? 16.75 -23.297 -11.219 1 86.88 98 VAL A C 1
ATOM 785 O O . VAL A 1 98 ? 17.562 -22.828 -12.016 1 86.88 98 VAL A O 1
ATOM 788 N N . ASN A 1 99 ? 15.508 -23.656 -11.516 1 82.25 99 ASN A N 1
ATOM 789 C CA . ASN A 1 99 ? 15.156 -23.797 -12.922 1 82.25 99 ASN A CA 1
ATOM 790 C C . ASN A 1 99 ? 14.203 -22.688 -13.375 1 82.25 99 ASN A C 1
ATOM 792 O O . ASN A 1 99 ? 13.625 -22.766 -14.461 1 82.25 99 ASN A O 1
ATOM 796 N N . PHE A 1 100 ? 13.922 -21.781 -12.562 1 80.19 100 PHE A N 1
ATOM 797 C CA . PHE A 1 100 ? 13 -20.719 -12.93 1 80.19 100 PHE A CA 1
ATOM 798 C C . PHE A 1 100 ? 13.43 -20.047 -14.227 1 80.19 100 PHE A C 1
ATOM 800 O O . PHE A 1 100 ? 12.594 -19.719 -15.07 1 80.19 100 PHE A O 1
ATOM 807 N N . ALA A 1 101 ? 14.648 -20 -14.484 1 73.5 101 ALA A N 1
ATOM 808 C CA . ALA A 1 101 ? 15.164 -19.297 -15.656 1 73.5 101 ALA A CA 1
ATOM 809 C C . ALA A 1 101 ? 15.094 -20.188 -16.906 1 73.5 101 ALA A C 1
ATOM 811 O O . ALA A 1 101 ? 15.141 -19.688 -18.031 1 73.5 101 ALA A O 1
ATOM 812 N N . ASP A 1 102 ? 14.891 -21.406 -16.781 1 67.12 102 ASP A N 1
ATOM 813 C CA . ASP A 1 102 ? 15.078 -22.328 -17.891 1 67.12 102 ASP A CA 1
ATOM 814 C C . ASP A 1 102 ? 13.75 -22.641 -18.578 1 67.12 102 ASP A C 1
ATOM 816 O O . ASP A 1 102 ? 13.719 -23.344 -19.594 1 67.12 102 ASP A O 1
ATOM 820 N N . THR A 1 103 ? 12.711 -22.156 -18.125 1 61.19 103 THR A N 1
ATOM 821 C CA . THR A 1 103 ? 11.445 -22.547 -18.734 1 61.19 103 THR A CA 1
ATOM 822 C C . THR A 1 103 ? 10.961 -21.484 -19.719 1 61.19 103 THR A C 1
ATOM 824 O O . THR A 1 103 ? 11.359 -20.328 -19.625 1 61.19 103 THR A O 1
ATOM 827 N N . ASP A 1 104 ? 10.297 -21.984 -20.844 1 66.94 104 ASP A N 1
ATOM 828 C CA . ASP A 1 104 ? 9.789 -21.141 -21.922 1 66.94 104 ASP A CA 1
ATOM 829 C C . ASP A 1 104 ? 8.586 -20.328 -21.469 1 66.94 104 ASP A C 1
ATOM 831 O O . ASP A 1 104 ? 8.156 -19.406 -22.156 1 66.94 104 ASP A O 1
ATOM 835 N N . LYS A 1 105 ? 7.98 -20.734 -20.375 1 84.31 105 LYS A N 1
ATOM 836 C CA . LYS A 1 105 ? 6.809 -19.984 -19.938 1 84.31 105 LYS A CA 1
ATOM 837 C C . LYS A 1 105 ? 7.055 -19.328 -18.578 1 84.31 105 LYS A C 1
ATOM 839 O O . LYS A 1 105 ? 7.855 -19.828 -17.781 1 84.31 105 LYS A O 1
ATOM 844 N N . ASN A 1 106 ? 6.336 -18.203 -18.406 1 94.38 106 ASN A N 1
ATOM 845 C CA . ASN A 1 106 ? 6.488 -17.406 -17.203 1 94.38 106 ASN A CA 1
ATOM 846 C C . ASN A 1 106 ? 5.812 -18.078 -16 1 94.38 106 ASN A C 1
ATOM 848 O O . ASN A 1 106 ? 4.941 -18.938 -16.172 1 94.38 106 ASN A O 1
ATOM 852 N N . ILE A 1 107 ? 6.266 -17.797 -14.859 1 96.12 107 ILE A N 1
ATOM 853 C CA . ILE A 1 107 ? 5.734 -18.297 -13.594 1 96.12 107 ILE A CA 1
ATOM 854 C C . ILE A 1 107 ? 4.914 -17.219 -12.906 1 96.12 107 ILE A C 1
ATOM 856 O O . ILE A 1 107 ? 5.359 -16.062 -12.805 1 96.12 107 ILE A O 1
ATOM 860 N N . TRP A 1 108 ? 3.707 -17.562 -12.539 1 97.62 108 TRP A N 1
ATOM 861 C CA . TRP A 1 108 ? 2.85 -16.672 -11.773 1 97.62 108 TRP A CA 1
ATOM 862 C C . TRP A 1 108 ? 2.771 -17.109 -10.312 1 97.62 108 TRP A C 1
ATOM 864 O O . TRP A 1 108 ? 2.297 -18.219 -10.023 1 97.62 108 TRP A O 1
ATOM 874 N N . VAL A 1 109 ? 3.238 -16.266 -9.406 1 97.88 109 VAL A N 1
ATOM 875 C CA . VAL A 1 109 ? 3.012 -16.484 -7.984 1 97.88 109 VAL A CA 1
ATOM 876 C C . VAL A 1 109 ? 1.675 -15.859 -7.574 1 97.88 109 VAL A C 1
ATOM 878 O O . VAL A 1 109 ? 1.558 -14.641 -7.457 1 97.88 109 VAL A O 1
ATOM 881 N N . VAL A 1 110 ? 0.765 -16.672 -7.266 1 97.06 110 VAL A N 1
ATOM 882 C CA . VAL A 1 110 ? -0.605 -16.234 -7.02 1 97.06 110 VAL A CA 1
ATOM 883 C C . VAL A 1 110 ? -0.724 -15.695 -5.598 1 97.06 110 VAL A C 1
ATOM 885 O O . VAL A 1 110 ? -1.436 -14.719 -5.359 1 97.06 110 VAL A O 1
ATOM 888 N N . GLY A 1 111 ? -0.153 -16.375 -4.672 1 94.56 111 GLY A N 1
ATOM 889 C CA . GLY A 1 111 ? -0.305 -16.016 -3.268 1 94.56 111 GLY A CA 1
ATOM 890 C C . GLY A 1 111 ? -0.433 -17.234 -2.363 1 94.56 111 GLY A C 1
ATOM 891 O O . GLY A 1 111 ? -0.115 -18.344 -2.768 1 94.56 111 GLY A O 1
ATOM 892 N N . GLY A 1 112 ? -0.74 -16.969 -1.128 1 95.31 112 GLY A N 1
ATOM 893 C CA . GLY A 1 112 ? -1.058 -15.711 -0.459 1 95.31 112 GLY A CA 1
ATOM 894 C C . GLY A 1 112 ? 0.174 -14.938 -0.034 1 95.31 112 GLY A C 1
ATOM 895 O O . GLY A 1 112 ? 1.259 -15.133 -0.586 1 95.31 112 GLY A O 1
ATOM 896 N N . GLY A 1 113 ? 0.017 -14.039 0.949 1 97 113 GLY A N 1
ATOM 897 C CA . GLY A 1 113 ? 1.044 -13.133 1.443 1 97 113 GLY A CA 1
ATOM 898 C C . GLY A 1 113 ? 2.309 -13.852 1.878 1 97 113 GLY A C 1
ATOM 899 O O . GLY A 1 113 ? 3.416 -13.422 1.549 1 97 113 GLY A O 1
ATOM 900 N N . GLU A 1 114 ? 2.18 -14.977 2.508 1 96.56 114 GLU A N 1
ATOM 901 C CA . GLU A 1 114 ? 3.338 -15.695 3.035 1 96.56 114 GLU A CA 1
ATOM 902 C C . GLU A 1 114 ? 4.176 -16.297 1.908 1 96.56 114 GLU A C 1
ATOM 904 O O . GLU A 1 114 ? 5.406 -16.344 2 1 96.56 114 GLU A O 1
ATOM 909 N N . VAL A 1 115 ? 3.486 -16.812 0.866 1 97.75 115 VAL A N 1
ATOM 910 C CA . VAL A 1 115 ? 4.211 -17.344 -0.286 1 97.75 115 VAL A CA 1
ATOM 911 C C . VAL A 1 115 ? 4.938 -16.203 -1.001 1 97.75 115 VAL A C 1
ATOM 913 O O . VAL A 1 115 ? 6.109 -16.344 -1.368 1 97.75 115 VAL A O 1
ATOM 916 N N . ILE A 1 116 ? 4.293 -15.109 -1.159 1 98 116 ILE A N 1
ATOM 917 C CA . ILE A 1 116 ? 4.875 -13.938 -1.806 1 98 116 ILE A CA 1
ATOM 918 C C . ILE A 1 116 ? 6.094 -13.469 -1.018 1 98 116 ILE A C 1
ATOM 920 O O . ILE A 1 116 ? 7.152 -13.195 -1.598 1 98 116 ILE A O 1
ATOM 924 N N . LYS A 1 117 ? 5.957 -13.406 0.299 1 98 117 LYS A N 1
ATOM 925 C CA . LYS A 1 117 ? 7.074 -13.039 1.163 1 98 117 LYS A CA 1
ATOM 926 C C . LYS A 1 117 ? 8.266 -13.961 0.943 1 98 117 LYS A C 1
ATOM 928 O O . LYS A 1 117 ? 9.406 -13.5 0.818 1 98 117 LYS A O 1
ATOM 933 N N . LEU A 1 118 ? 7.992 -15.242 0.931 1 97.5 118 LEU A N 1
ATOM 934 C CA . LEU A 1 118 ? 9.047 -16.219 0.708 1 97.5 118 LEU A CA 1
ATOM 935 C C . LEU A 1 118 ? 9.789 -15.945 -0.594 1 97.5 118 LEU A C 1
ATOM 937 O O . LEU A 1 118 ? 11.016 -15.969 -0.629 1 97.5 118 LEU A O 1
ATOM 941 N N . PHE A 1 119 ? 9.07 -15.656 -1.665 1 97.75 119 PHE A N 1
ATOM 942 C CA . PHE A 1 119 ? 9.672 -15.391 -2.969 1 97.75 119 PHE A CA 1
ATOM 943 C C . PHE A 1 119 ? 10.492 -14.109 -2.943 1 97.75 119 PHE A C 1
ATOM 945 O O . PHE A 1 119 ? 11.578 -14.047 -3.516 1 97.75 119 PHE A O 1
ATOM 952 N N . ILE A 1 120 ? 9.977 -13.055 -2.314 1 97.81 120 ILE A N 1
ATOM 953 C CA . ILE A 1 120 ? 10.664 -11.766 -2.262 1 97.81 120 ILE A CA 1
ATOM 954 C C . ILE A 1 120 ? 11.93 -11.891 -1.417 1 97.81 120 ILE A C 1
ATOM 956 O O . ILE A 1 120 ? 12.992 -11.398 -1.804 1 97.81 120 ILE A O 1
ATOM 960 N N . GLU A 1 121 ? 11.852 -12.594 -0.297 1 97.5 121 GLU A N 1
ATOM 961 C CA . GLU A 1 121 ? 12.992 -12.758 0.598 1 97.5 121 GLU A CA 1
ATOM 962 C C . GLU A 1 121 ? 14.133 -13.5 -0.092 1 97.5 121 GLU A C 1
ATOM 964 O O . GLU A 1 121 ? 15.305 -13.297 0.235 1 97.5 121 GLU A O 1
ATOM 969 N N . ASN A 1 122 ? 13.758 -14.32 -1.008 1 96.25 122 ASN A N 1
ATOM 970 C CA . ASN A 1 122 ? 14.773 -15.094 -1.714 1 96.25 122 ASN A CA 1
ATOM 971 C C . ASN A 1 122 ? 15.156 -14.445 -3.041 1 96.25 122 ASN A C 1
ATOM 973 O O . ASN A 1 122 ? 15.898 -15.023 -3.832 1 96.25 122 ASN A O 1
ATOM 977 N N . HIS A 1 123 ? 14.617 -13.266 -3.346 1 95.94 123 HIS A N 1
ATOM 978 C CA . HIS A 1 123 ? 14.93 -12.484 -4.539 1 95.94 123 HIS A CA 1
ATOM 979 C C . HIS A 1 123 ? 14.562 -13.25 -5.809 1 95.94 123 HIS A C 1
ATOM 981 O O . HIS A 1 123 ? 15.305 -13.211 -6.793 1 95.94 123 HIS A O 1
ATOM 987 N N . TRP A 1 124 ? 13.414 -14 -5.734 1 95.75 124 TRP A N 1
ATOM 988 C CA . TRP A 1 124 ? 13.016 -14.844 -6.859 1 95.75 124 TRP A CA 1
ATOM 989 C C . TRP A 1 124 ? 12.07 -14.094 -7.789 1 95.75 124 TRP A C 1
ATOM 991 O O . TRP A 1 124 ? 11.836 -14.523 -8.922 1 95.75 124 TRP A O 1
ATOM 1001 N N . VAL A 1 125 ? 11.508 -12.992 -7.434 1 96.94 125 VAL A N 1
ATOM 1002 C CA . VAL A 1 125 ? 10.5 -12.281 -8.211 1 96.94 125 VAL A CA 1
ATOM 1003 C C . VAL A 1 125 ? 11.18 -11.344 -9.211 1 96.94 125 VAL A C 1
ATOM 1005 O O . VAL A 1 125 ? 12.086 -10.594 -8.844 1 96.94 125 VAL A O 1
ATOM 1008 N N . ASP A 1 126 ? 10.703 -11.336 -10.461 1 96.5 126 ASP A N 1
ATOM 1009 C CA . ASP A 1 126 ? 11.273 -10.492 -11.508 1 96.5 126 ASP A CA 1
ATOM 1010 C C . ASP A 1 126 ? 10.391 -9.281 -11.773 1 96.5 126 ASP A C 1
ATOM 1012 O O . ASP A 1 126 ? 10.891 -8.195 -12.07 1 96.5 126 ASP A O 1
ATOM 1016 N N . GLU A 1 127 ? 9.086 -9.484 -11.719 1 97.12 127 GLU A N 1
ATOM 1017 C CA . GLU A 1 127 ? 8.125 -8.438 -12.055 1 97.12 127 GLU A CA 1
ATOM 1018 C C . GLU A 1 127 ? 6.957 -8.43 -11.07 1 9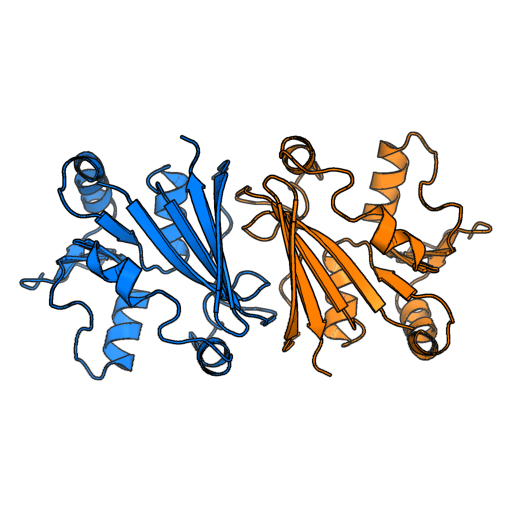7.12 127 GLU A C 1
ATOM 1020 O O . GLU A 1 127 ? 6.496 -9.484 -10.633 1 97.12 127 GLU A O 1
ATOM 1025 N N . LEU A 1 128 ? 6.543 -7.246 -10.766 1 98.06 128 LEU A N 1
ATOM 1026 C CA . LEU A 1 128 ? 5.367 -7.031 -9.93 1 98.06 128 LEU A CA 1
ATOM 1027 C C . LEU A 1 128 ? 4.312 -6.211 -10.664 1 98.06 128 LEU A C 1
ATOM 1029 O O . LEU A 1 128 ? 4.602 -5.117 -11.156 1 98.06 128 LEU A O 1
ATOM 1033 N N . GLN A 1 129 ? 3.186 -6.742 -10.789 1 98 129 GLN A N 1
ATOM 1034 C CA . GLN A 1 129 ? 1.988 -6.023 -11.219 1 98 129 GLN A CA 1
ATOM 1035 C C . GLN A 1 129 ? 0.954 -5.969 -10.094 1 98 129 GLN A C 1
ATOM 1037 O O . GLN A 1 129 ? 0.212 -6.93 -9.883 1 98 129 GLN A O 1
ATOM 1042 N N . VAL A 1 130 ? 0.922 -4.875 -9.43 1 98.69 130 VAL A N 1
ATOM 1043 C CA . VAL A 1 130 ? 0.015 -4.695 -8.297 1 98.69 130 VAL A CA 1
ATOM 1044 C C . VAL A 1 130 ? -1.117 -3.748 -8.695 1 98.69 130 VAL A C 1
ATOM 1046 O O . VAL A 1 130 ? -0.869 -2.617 -9.125 1 98.69 130 VAL A O 1
ATOM 1049 N N . THR A 1 131 ? -2.318 -4.199 -8.602 1 98.69 131 THR A N 1
ATOM 1050 C CA . THR A 1 131 ? -3.506 -3.408 -8.906 1 98.69 131 THR A CA 1
ATOM 1051 C C . THR A 1 131 ? -4.156 -2.896 -7.625 1 98.69 131 THR A C 1
ATOM 1053 O O . THR A 1 131 ? -4.707 -3.678 -6.848 1 98.69 131 THR A O 1
ATOM 1056 N N . ILE A 1 132 ? -4.156 -1.632 -7.445 1 98.81 132 ILE A N 1
ATOM 1057 C CA . ILE A 1 132 ? -4.609 -1.021 -6.199 1 98.81 132 ILE A CA 1
ATOM 1058 C C . ILE A 1 132 ? -6.086 -0.652 -6.316 1 98.81 132 ILE A C 1
ATOM 1060 O O . ILE A 1 132 ? -6.48 0.086 -7.223 1 98.81 132 ILE A O 1
ATOM 1064 N N . ALA A 1 133 ? -6.883 -1.206 -5.441 1 98.75 133 ALA A N 1
ATOM 1065 C CA . ALA A 1 133 ? -8.297 -0.856 -5.324 1 98.75 133 ALA A CA 1
ATOM 1066 C C . ALA A 1 133 ? -8.484 0.384 -4.453 1 98.75 133 ALA A C 1
ATOM 1068 O O . ALA A 1 133 ? -7.699 0.625 -3.531 1 98.75 133 ALA A O 1
ATOM 1069 N N . PRO A 1 134 ? -9.5 1.164 -4.719 1 98.69 134 PRO A N 1
ATOM 1070 C CA . PRO A 1 134 ? -9.789 2.367 -3.932 1 98.69 134 PRO A CA 1
ATOM 1071 C C . PRO A 1 134 ? -10.531 2.059 -2.633 1 98.69 134 PRO A C 1
ATOM 1073 O O . PRO A 1 134 ? -11.641 2.553 -2.42 1 98.69 134 PRO A O 1
ATOM 1076 N N . VAL A 1 135 ? -9.875 1.322 -1.743 1 98.56 135 VAL A N 1
ATOM 1077 C CA . VAL A 1 135 ? -10.492 0.858 -0.506 1 98.56 135 VAL A CA 1
ATOM 1078 C C . VAL A 1 135 ? -9.453 0.836 0.614 1 98.56 135 VAL A C 1
ATOM 1080 O O . VAL A 1 135 ? -8.281 0.523 0.379 1 98.56 135 VAL A O 1
ATOM 1083 N N . LEU A 1 136 ? -9.883 1.242 1.778 1 98.5 136 LEU A N 1
ATOM 1084 C CA . LEU A 1 136 ? -9.188 0.947 3.025 1 98.5 136 LEU A CA 1
ATOM 1085 C C . LEU A 1 136 ? -9.945 -0.096 3.838 1 98.5 136 LEU A C 1
ATOM 1087 O O . LEU A 1 136 ? -11.117 0.096 4.16 1 98.5 136 LEU A O 1
ATOM 1091 N N . LEU A 1 137 ? -9.266 -1.136 4.23 1 98 137 LEU A N 1
ATOM 1092 C CA . LEU A 1 137 ? -9.93 -2.225 4.941 1 98 137 LEU A CA 1
ATOM 1093 C C . LEU A 1 137 ? -9.734 -2.09 6.445 1 98 137 LEU A C 1
ATOM 1095 O O . LEU A 1 137 ? -10.562 -2.57 7.227 1 98 137 LEU A O 1
ATOM 1099 N N . GLY A 1 138 ? -8.625 -1.503 6.793 1 98.06 138 GLY A N 1
ATOM 1100 C CA . GLY A 1 138 ? -8.312 -1.342 8.203 1 98.06 138 GLY A CA 1
ATOM 1101 C C . GLY A 1 138 ? -7.609 -2.547 8.797 1 98.06 138 GLY A C 1
ATOM 1102 O O . GLY A 1 138 ? -6.859 -2.416 9.766 1 98.06 138 GLY A O 1
ATOM 1103 N N . ASP A 1 139 ? -7.91 -3.689 8.359 1 97.62 139 ASP A N 1
ATOM 1104 C CA . ASP A 1 139 ? -7.316 -4.953 8.789 1 97.62 139 ASP A CA 1
ATOM 1105 C C . ASP A 1 139 ? -7.586 -6.059 7.77 1 97.62 139 ASP A C 1
ATOM 1107 O O . ASP A 1 139 ? -8.539 -5.973 6.992 1 97.62 139 ASP A O 1
ATOM 1111 N N . GLY A 1 140 ? -6.676 -7.09 7.754 1 97.69 140 GLY A N 1
ATOM 1112 C CA . GLY A 1 140 ? -6.84 -8.172 6.805 1 97.69 140 GLY A CA 1
ATOM 1113 C C . GLY A 1 140 ? -5.562 -8.961 6.57 1 97.69 140 GLY A C 1
ATOM 1114 O O . GLY A 1 140 ? -4.656 -8.945 7.406 1 97.69 140 GLY A O 1
ATOM 1115 N N . ILE A 1 141 ? -5.59 -9.727 5.492 1 97.5 141 ILE A N 1
ATOM 1116 C CA . ILE A 1 141 ? -4.414 -10.477 5.07 1 97.5 141 ILE A CA 1
ATOM 1117 C C . ILE A 1 141 ? -3.51 -9.586 4.223 1 97.5 141 ILE A C 1
ATOM 1119 O O . ILE A 1 141 ? -3.914 -9.109 3.158 1 97.5 141 ILE A O 1
ATOM 1123 N N . SER A 1 142 ? -2.314 -9.422 4.699 1 98.12 142 SER A N 1
ATOM 1124 C CA . SER A 1 142 ? -1.39 -8.477 4.082 1 98.12 142 SER A CA 1
ATOM 1125 C C . SER A 1 142 ? -0.818 -9.031 2.783 1 98.12 142 SER A C 1
ATOM 1127 O O . SER A 1 142 ? -0.479 -10.211 2.703 1 98.12 142 SER A O 1
ATOM 1129 N N . LEU A 1 143 ? -0.717 -8.164 1.75 1 98.44 143 LEU A N 1
ATOM 1130 C CA . LEU A 1 143 ? -0.026 -8.531 0.52 1 98.44 143 LEU A CA 1
ATOM 1131 C C . LEU A 1 143 ? 1.46 -8.758 0.778 1 98.44 143 LEU A C 1
ATOM 1133 O O . LEU A 1 143 ? 2.045 -9.719 0.266 1 98.44 143 LEU A O 1
ATOM 1137 N N . PHE A 1 144 ? 2.053 -7.871 1.555 1 98.44 144 PHE A N 1
ATOM 1138 C CA . PHE A 1 144 ? 3.475 -7.91 1.874 1 98.44 144 PHE A CA 1
ATOM 1139 C C . PHE A 1 144 ? 3.689 -8.016 3.379 1 98.44 144 PHE A C 1
ATOM 1141 O O . PHE A 1 144 ? 4.039 -7.035 4.035 1 98.44 144 PHE A O 1
ATOM 1148 N N . PRO A 1 145 ? 3.557 -9.234 3.936 1 97.94 145 PRO A N 1
ATOM 1149 C CA . PRO A 1 145 ? 3.881 -9.375 5.355 1 97.94 145 PRO A CA 1
ATOM 1150 C C . PRO A 1 145 ? 5.297 -8.914 5.688 1 97.94 145 PRO A C 1
ATOM 1152 O O . PRO A 1 145 ? 6.203 -9.039 4.859 1 97.94 145 PRO A O 1
ATOM 1155 N N . SER A 1 146 ? 5.375 -8.336 6.883 1 97.44 146 SER A N 1
ATOM 1156 C CA . SER A 1 146 ? 6.699 -7.891 7.312 1 97.44 146 SER A CA 1
ATOM 1157 C C . SER A 1 146 ? 7.715 -9.023 7.227 1 97.44 146 SER A C 1
ATOM 1159 O O . SER A 1 146 ? 7.402 -10.172 7.531 1 97.44 146 SER A O 1
ATOM 1161 N N . GLY A 1 147 ? 8.875 -8.688 6.836 1 97.06 147 GLY A N 1
ATOM 1162 C CA . GLY A 1 147 ? 9.922 -9.68 6.664 1 97.06 147 GLY A CA 1
ATOM 1163 C C . GLY A 1 147 ? 11.289 -9.078 6.402 1 97.06 147 GLY A C 1
ATOM 1164 O O . GLY A 1 147 ? 11.461 -7.863 6.5 1 97.06 147 GLY A O 1
ATOM 1165 N N . ASN A 1 148 ? 12.18 -10.031 6.195 1 96.19 148 ASN A N 1
ATOM 1166 C CA . ASN A 1 148 ? 13.555 -9.617 5.926 1 96.19 148 ASN A CA 1
ATOM 1167 C C . ASN A 1 148 ? 13.828 -9.531 4.426 1 96.19 148 ASN A C 1
ATOM 1169 O O . ASN A 1 148 ? 14.531 -10.375 3.869 1 96.19 148 ASN A O 1
ATOM 1173 N N . TYR A 1 149 ? 13.336 -8.523 3.838 1 95.81 149 TYR A N 1
ATOM 1174 C CA . TYR A 1 149 ? 13.578 -8.242 2.428 1 95.81 149 TYR A CA 1
ATOM 1175 C C . TYR A 1 149 ? 13.617 -6.734 2.178 1 95.81 149 TYR A C 1
ATOM 1177 O O . TYR A 1 149 ? 13.055 -5.957 2.949 1 95.81 149 TYR A O 1
ATOM 1185 N N . LYS A 1 150 ? 14.32 -6.34 1.305 1 95.5 150 LYS A N 1
ATOM 1186 C CA . LYS A 1 150 ? 14.438 -4.988 0.765 1 95.5 150 LYS A CA 1
ATOM 1187 C C . LYS A 1 150 ? 14.672 -5.02 -0.742 1 95.5 150 LYS A C 1
ATOM 1189 O O . LYS A 1 150 ? 15.656 -5.602 -1.21 1 95.5 150 LYS A O 1
ATOM 1194 N N . GLU A 1 151 ? 13.727 -4.449 -1.436 1 96.94 151 GLU A N 1
ATOM 1195 C CA . GLU A 1 151 ? 13.867 -4.469 -2.889 1 96.94 151 GLU A CA 1
ATOM 1196 C C . GLU A 1 151 ? 13.727 -3.068 -3.477 1 96.94 151 GLU A C 1
ATOM 1198 O O . GLU A 1 151 ? 12.898 -2.277 -3.021 1 96.94 151 GLU A O 1
ATOM 1203 N N . LYS A 1 152 ? 14.586 -2.768 -4.445 1 97.62 152 LYS A N 1
ATOM 1204 C CA . LYS A 1 152 ? 14.391 -1.612 -5.316 1 97.62 152 LYS A CA 1
ATOM 1205 C C . LYS A 1 152 ? 13.656 -2.008 -6.594 1 97.62 152 LYS A C 1
ATOM 1207 O O . LYS A 1 152 ? 13.945 -3.055 -7.18 1 97.62 152 LYS A O 1
ATOM 1212 N N . LEU A 1 153 ? 12.727 -1.215 -6.973 1 98.62 153 LEU A N 1
ATOM 1213 C CA . LEU A 1 153 ? 11.891 -1.487 -8.141 1 98.62 153 LEU A CA 1
ATOM 1214 C C . LEU A 1 153 ? 12.047 -0.389 -9.188 1 98.62 153 LEU A C 1
ATOM 1216 O O . LEU A 1 153 ? 12.539 0.698 -8.883 1 98.62 153 LEU A O 1
ATOM 1220 N N . GLN A 1 154 ? 11.75 -0.727 -10.375 1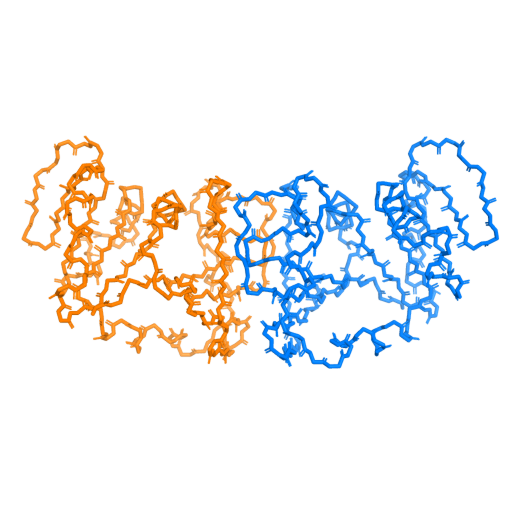 98.44 154 GLN A N 1
ATOM 1221 C CA . GLN A 1 154 ? 11.656 0.225 -11.477 1 98.44 154 GLN A CA 1
ATOM 1222 C C . GLN A 1 154 ? 10.258 0.228 -12.086 1 98.44 154 GLN A C 1
ATOM 1224 O O . GLN A 1 154 ? 9.773 -0.808 -12.547 1 98.44 154 GLN A O 1
ATOM 1229 N N . LEU A 1 155 ? 9.617 1.358 -12.078 1 98.69 155 LEU A N 1
ATOM 1230 C CA . LEU A 1 155 ? 8.297 1.48 -12.695 1 98.69 155 LEU A CA 1
ATOM 1231 C C . LEU A 1 155 ? 8.391 1.378 -14.211 1 98.69 155 LEU A C 1
ATOM 1233 O O . LEU A 1 155 ? 9.109 2.152 -14.844 1 98.69 155 LEU A O 1
ATOM 1237 N N . ILE A 1 156 ? 7.664 0.489 -14.766 1 98 156 ILE A N 1
ATOM 1238 C CA . ILE A 1 156 ? 7.773 0.336 -16.219 1 98 156 ILE A CA 1
ATOM 1239 C C . ILE A 1 156 ? 6.449 0.698 -16.875 1 98 156 ILE A C 1
ATOM 1241 O O . ILE A 1 156 ? 6.406 1.014 -18.062 1 98 156 ILE A O 1
ATOM 1245 N N . ASP A 1 157 ? 5.363 0.636 -16.125 1 97.75 157 ASP A N 1
ATOM 1246 C CA . ASP A 1 157 ? 4.059 0.974 -16.688 1 97.75 157 ASP A CA 1
ATOM 1247 C C . ASP A 1 157 ? 3.033 1.217 -15.578 1 97.75 157 ASP A C 1
ATOM 1249 O O . ASP A 1 157 ? 3.203 0.748 -14.453 1 97.75 157 ASP A O 1
ATOM 1253 N N . THR A 1 158 ? 2.012 2.027 -15.867 1 98.5 158 THR A N 1
ATOM 1254 C CA . THR A 1 158 ? 0.82 2.223 -15.047 1 98.5 158 THR A CA 1
ATOM 1255 C C . THR A 1 158 ? -0.44 2.184 -15.906 1 98.5 158 THR A C 1
ATOM 1257 O O . THR A 1 158 ? -0.458 2.721 -17.016 1 98.5 158 THR A O 1
ATOM 1260 N N . LYS A 1 159 ? -1.413 1.534 -15.43 1 98 159 LYS A N 1
ATOM 1261 C CA . LYS A 1 159 ? -2.693 1.465 -16.125 1 98 159 LYS A CA 1
ATOM 1262 C C . LYS A 1 159 ? -3.855 1.717 -15.172 1 98 159 LYS A C 1
ATOM 1264 O O . LYS A 1 159 ? -3.793 1.341 -14 1 98 159 LYS A O 1
ATOM 1269 N N . ILE A 1 160 ? -4.875 2.348 -15.727 1 98.31 160 ILE A N 1
ATOM 1270 C CA . ILE A 1 160 ? -6.105 2.551 -14.969 1 98.31 160 ILE A CA 1
ATOM 1271 C C . ILE A 1 160 ? -7.219 1.685 -15.555 1 98.31 160 ILE A C 1
ATOM 1273 O O . ILE A 1 160 ? -7.469 1.713 -16.766 1 98.31 160 ILE A O 1
ATOM 1277 N N . TYR A 1 161 ? -7.789 0.869 -14.773 1 98.19 161 TYR A N 1
ATOM 1278 C CA . TYR A 1 161 ? -8.992 0.106 -15.094 1 98.19 161 TYR A CA 1
ATOM 1279 C C . TYR A 1 161 ? -10.164 0.538 -14.219 1 98.19 161 TYR A C 1
ATOM 1281 O O . TYR A 1 161 ? -10.352 0.01 -13.117 1 98.19 161 TYR A O 1
ATOM 1289 N N . GLY A 1 162 ? -11.039 1.469 -14.805 1 97.88 162 GLY A N 1
ATOM 1290 C CA . GLY A 1 162 ? -12.07 2.02 -13.938 1 97.88 162 GLY A CA 1
ATOM 1291 C C . GLY A 1 162 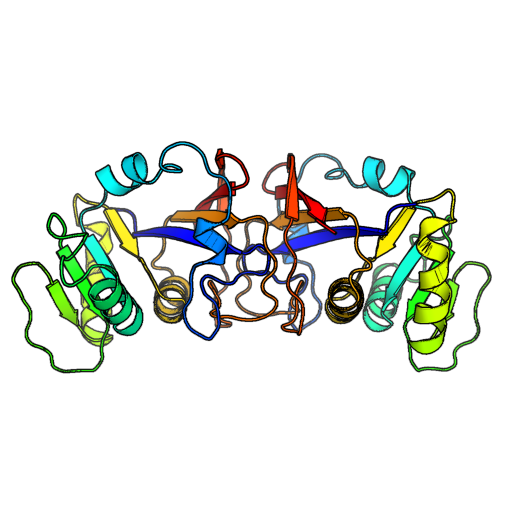? -11.508 2.707 -12.711 1 97.88 162 GLY A C 1
ATOM 1292 O O . GLY A 1 162 ? -10.781 3.695 -12.82 1 97.88 162 GLY A O 1
ATOM 1293 N N . GLN A 1 163 ? -11.773 2.078 -11.516 1 98.56 163 GLN A N 1
ATOM 1294 C CA . GLN A 1 163 ? -11.328 2.682 -10.266 1 98.56 163 GLN A CA 1
ATOM 1295 C C . GLN A 1 163 ? -10.062 2.014 -9.75 1 98.56 163 GLN A C 1
ATOM 1297 O O . GLN A 1 163 ? -9.531 2.393 -8.703 1 98.56 163 GLN A O 1
ATOM 1302 N N . PHE A 1 164 ? -9.523 1.091 -10.508 1 98.69 164 PHE A N 1
ATOM 1303 C CA . PHE A 1 164 ? -8.281 0.409 -10.156 1 98.69 164 PHE A CA 1
ATOM 1304 C C . PHE A 1 164 ? -7.086 1.107 -10.789 1 98.69 164 PHE A C 1
ATOM 1306 O O . PHE A 1 164 ? -7.164 1.581 -11.922 1 98.69 164 PHE A O 1
ATOM 1313 N N . VAL A 1 165 ? -5.984 1.138 -10.117 1 98.81 165 VAL A N 1
ATOM 1314 C CA . VAL A 1 165 ? -4.715 1.574 -10.688 1 98.81 165 VAL A CA 1
ATOM 1315 C C . VAL A 1 165 ? -3.693 0.441 -10.609 1 98.81 165 VAL A C 1
ATOM 1317 O O . VAL A 1 165 ? -3.359 -0.023 -9.516 1 98.81 165 VAL A O 1
ATOM 1320 N N . GLU A 1 166 ? -3.238 0.01 -11.734 1 98.81 166 GLU A N 1
ATOM 1321 C CA . GLU A 1 166 ? -2.227 -1.041 -11.773 1 98.81 166 GLU A CA 1
ATOM 1322 C C . GLU A 1 166 ? -0.822 -0.452 -11.859 1 98.81 166 GLU A C 1
ATOM 1324 O O . GLU A 1 166 ? -0.55 0.393 -12.719 1 98.81 166 GLU A O 1
ATOM 1329 N N . LEU A 1 167 ? 0.012 -0.868 -10.984 1 98.81 167 LEU A N 1
ATOM 1330 C CA . LEU A 1 167 ? 1.43 -0.524 -10.969 1 98.81 167 LEU A CA 1
ATOM 1331 C C . LEU A 1 167 ? 2.279 -1.703 -11.438 1 98.81 167 LEU A C 1
ATOM 1333 O O . LEU A 1 167 ? 2.197 -2.793 -10.859 1 98.81 167 LEU A O 1
ATOM 1337 N N . HIS A 1 168 ? 3.025 -1.49 -12.5 1 98.69 168 HIS A N 1
ATOM 1338 C CA . HIS A 1 168 ? 3.873 -2.531 -13.07 1 98.69 168 HIS A CA 1
ATOM 1339 C C . HIS A 1 168 ? 5.352 -2.205 -12.883 1 98.69 168 HIS A C 1
ATOM 1341 O O . HIS A 1 168 ? 5.84 -1.195 -13.391 1 98.69 168 HIS A O 1
ATOM 1347 N N . TYR A 1 169 ? 6.043 -3.117 -12.148 1 98.69 169 TYR A N 1
ATOM 1348 C CA . TYR A 1 169 ? 7.43 -2.865 -11.781 1 98.69 169 TYR A CA 1
ATOM 1349 C C . TYR A 1 169 ? 8.328 -4.008 -12.234 1 98.69 169 TYR A C 1
ATOM 1351 O O . TYR A 1 169 ? 7.918 -5.172 -12.219 1 98.69 169 TYR A O 1
ATOM 1359 N N . LEU A 1 170 ? 9.562 -3.652 -12.562 1 98.25 170 LEU A N 1
ATOM 1360 C CA . LEU A 1 170 ? 10.664 -4.613 -12.594 1 98.25 170 LEU A CA 1
ATOM 1361 C C . LEU A 1 170 ? 11.43 -4.602 -11.273 1 98.25 170 LEU A C 1
ATOM 1363 O O . LEU A 1 170 ? 11.672 -3.539 -10.703 1 98.25 170 LEU A O 1
ATOM 1367 N N . VAL A 1 171 ? 11.758 -5.789 -10.805 1 97.56 171 VAL A N 1
ATOM 1368 C CA . VAL A 1 171 ? 12.633 -5.848 -9.633 1 97.56 171 VAL A CA 1
ATOM 1369 C C . VAL A 1 171 ? 14.078 -5.629 -10.055 1 97.56 171 VAL A C 1
ATOM 1371 O O . VAL A 1 171 ? 14.578 -6.289 -10.969 1 97.56 171 VAL A O 1
ATOM 1374 N N . LYS A 1 172 ? 14.719 -4.688 -9.32 1 93.31 172 LYS A N 1
ATOM 1375 C CA . LYS A 1 172 ? 16.109 -4.418 -9.633 1 93.31 172 LYS A CA 1
ATOM 1376 C C . LYS A 1 172 ? 17.031 -5.418 -8.938 1 93.31 172 LYS A C 1
ATOM 1378 O O . LYS A 1 172 ? 17.078 -5.473 -7.703 1 93.31 172 LYS A O 1
ATOM 1383 N N . LYS A 1 173 ? 17.531 -6.371 -9.695 1 79.69 173 LYS A N 1
ATOM 1384 C CA . LYS A 1 173 ? 18.422 -7.395 -9.156 1 79.69 173 LYS A CA 1
ATOM 1385 C C . LYS A 1 173 ? 19.891 -6.977 -9.297 1 79.69 173 LYS A C 1
ATOM 1387 O O . LYS A 1 173 ? 20.234 -6.219 -10.203 1 79.69 173 LYS A O 1
ATOM 1392 N N . MET B 1 1 ? -13.805 23.734 3.381 1 69 1 MET B N 1
ATOM 1393 C CA . MET B 1 1 ? -12.539 23.25 3.924 1 69 1 MET B CA 1
ATOM 1394 C C . MET B 1 1 ? -12.445 21.734 3.832 1 69 1 MET B C 1
ATOM 1396 O O . MET B 1 1 ? -13.43 21.031 4.094 1 69 1 MET B O 1
ATOM 1400 N N . THR B 1 2 ? -11.328 21.266 3.221 1 89.19 2 THR B N 1
ATOM 1401 C CA . THR B 1 2 ? -11.125 19.828 3.02 1 89.19 2 THR B CA 1
ATOM 1402 C C . THR B 1 2 ? -9.945 19.328 3.85 1 89.19 2 THR B C 1
ATOM 1404 O O . THR B 1 2 ? -8.961 20.047 4.035 1 89.19 2 THR B O 1
ATOM 1407 N N . VAL B 1 3 ? -10.102 18.25 4.652 1 96 3 VAL B N 1
ATOM 1408 C CA . VAL B 1 3 ? -8.992 17.562 5.309 1 96 3 VAL B CA 1
ATOM 1409 C C . VAL B 1 3 ? -8.297 16.641 4.316 1 96 3 VAL B C 1
ATOM 1411 O O . VAL B 1 3 ? -8.922 15.742 3.746 1 96 3 VAL B O 1
ATOM 1414 N N . LYS B 1 4 ? -7.008 16.891 4.203 1 97.19 4 LYS B N 1
ATOM 1415 C CA . LYS B 1 4 ? -6.273 16.188 3.154 1 97.19 4 LYS B CA 1
ATOM 1416 C C . LYS B 1 4 ? -5.09 15.414 3.736 1 97.19 4 LYS B C 1
ATOM 1418 O O . LYS B 1 4 ? -4.422 15.898 4.652 1 97.19 4 LYS B O 1
ATOM 1423 N N . LEU B 1 5 ? -4.926 14.297 3.229 1 97.88 5 LEU B N 1
ATOM 1424 C CA . LEU B 1 5 ? -3.686 13.547 3.4 1 97.88 5 LEU B CA 1
ATOM 1425 C C . LEU B 1 5 ? -2.818 13.641 2.148 1 97.88 5 LEU B C 1
ATOM 1427 O O . LEU B 1 5 ? -3.307 13.438 1.034 1 97.88 5 LEU B O 1
ATOM 1431 N N . PHE B 1 6 ? -1.598 13.977 2.293 1 98.12 6 PHE B N 1
ATOM 1432 C CA . PHE B 1 6 ? -0.571 14.062 1.261 1 98.12 6 PHE B CA 1
ATOM 1433 C C . PHE B 1 6 ? 0.741 13.461 1.746 1 98.12 6 PHE B C 1
ATOM 1435 O O . PHE B 1 6 ? 1.433 14.055 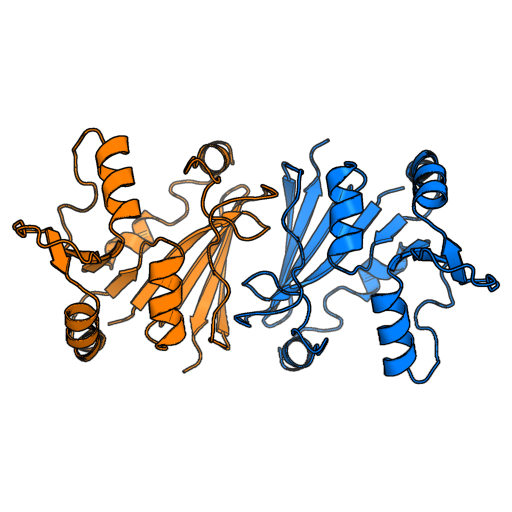2.578 1 98.12 6 PHE B O 1
ATOM 1442 N N . ILE B 1 7 ? 1.053 12.297 1.239 1 97.94 7 ILE B N 1
ATOM 1443 C CA . ILE B 1 7 ? 2.145 11.57 1.877 1 97.94 7 ILE B CA 1
ATOM 1444 C C . ILE B 1 7 ? 2.729 10.555 0.898 1 97.94 7 ILE B C 1
ATOM 1446 O O . ILE B 1 7 ? 2.01 10.008 0.061 1 97.94 7 ILE B O 1
ATOM 1450 N N . ALA B 1 8 ? 4.02 10.336 0.966 1 98.06 8 ALA B N 1
ATOM 1451 C CA . ALA B 1 8 ? 4.699 9.281 0.211 1 98.06 8 ALA B CA 1
ATOM 1452 C C . ALA B 1 8 ? 4.785 7.992 1.021 1 98.06 8 ALA B C 1
ATOM 1454 O O . ALA B 1 8 ? 4.945 8.031 2.244 1 98.06 8 ALA B O 1
ATOM 1455 N N . SER B 1 9 ? 4.723 6.918 0.383 1 98.44 9 SER B N 1
ATOM 1456 C CA . SER B 1 9 ? 4.852 5.594 0.983 1 98.44 9 SER B CA 1
ATOM 1457 C C . SER B 1 9 ? 5.59 4.637 0.056 1 98.44 9 SER B C 1
ATOM 1459 O O . SER B 1 9 ? 5.617 4.836 -1.16 1 98.44 9 SER B O 1
ATOM 1461 N N . THR B 1 10 ? 6.234 3.623 0.663 1 98.75 10 THR B N 1
ATOM 1462 C CA . THR B 1 10 ? 6.711 2.496 -0.13 1 98.75 10 THR B CA 1
ATOM 1463 C C . THR B 1 10 ? 5.539 1.674 -0.66 1 98.75 10 THR B C 1
ATOM 1465 O O . THR B 1 10 ? 4.402 1.849 -0.218 1 98.75 10 THR B O 1
ATOM 1468 N N . LEU B 1 11 ? 5.836 0.804 -1.627 1 98.81 11 LEU B N 1
ATOM 1469 C CA . LEU B 1 11 ? 4.801 -0.045 -2.207 1 98.81 11 LEU B CA 1
ATOM 1470 C C . LEU B 1 11 ? 4.184 -0.95 -1.146 1 98.81 11 LEU B C 1
ATOM 1472 O O . LEU B 1 11 ? 2.984 -1.234 -1.188 1 98.81 11 LEU B O 1
ATOM 1476 N N . ASP B 1 12 ? 5.027 -1.382 -0.196 1 98.69 12 ASP B N 1
ATOM 1477 C CA . ASP B 1 12 ? 4.523 -2.266 0.851 1 98.69 12 ASP B CA 1
ATOM 1478 C C . ASP B 1 12 ? 3.977 -1.463 2.029 1 98.69 12 ASP B C 1
ATOM 1480 O O . ASP B 1 12 ? 3.709 -2.02 3.096 1 98.69 12 ASP B O 1
ATOM 1484 N N . GLY B 1 13 ? 3.814 -0.131 1.961 1 98.5 13 GLY B N 1
ATOM 1485 C CA . GLY B 1 13 ? 2.924 0.636 2.816 1 98.5 13 GLY B CA 1
ATOM 1486 C C . GLY B 1 13 ? 3.633 1.289 3.986 1 98.5 13 GLY B C 1
ATOM 1487 O O . GLY B 1 13 ? 3.01 1.6 5.004 1 98.5 13 GLY B O 1
ATOM 1488 N N . TYR B 1 14 ? 4.93 1.479 3.871 1 98.56 14 TYR B N 1
ATOM 1489 C CA . TYR B 1 14 ? 5.66 2.111 4.965 1 98.56 14 TYR B CA 1
ATOM 1490 C C . TYR B 1 14 ? 6.035 3.547 4.613 1 98.56 14 TYR B C 1
ATOM 1492 O O . TYR B 1 14 ? 6.312 3.855 3.451 1 98.56 14 TYR B O 1
ATOM 1500 N N . ILE B 1 15 ? 6.074 4.426 5.645 1 98.06 15 ILE B N 1
ATOM 1501 C CA . ILE B 1 15 ? 6.398 5.832 5.426 1 98.06 15 ILE B CA 1
ATOM 1502 C C . ILE B 1 15 ? 7.801 6.129 5.953 1 98.06 15 ILE B C 1
ATOM 1504 O O . ILE B 1 15 ? 8.367 7.18 5.66 1 98.06 15 ILE B O 1
ATOM 1508 N N . ALA B 1 16 ? 8.375 5.238 6.738 1 97.38 16 ALA B N 1
ATOM 1509 C CA . ALA B 1 16 ? 9.75 5.293 7.242 1 97.38 16 ALA B CA 1
ATOM 1510 C C . ALA B 1 16 ? 10.234 3.91 7.672 1 97.38 16 ALA B C 1
ATOM 1512 O O . ALA B 1 16 ? 9.422 3.002 7.883 1 97.38 16 ALA B O 1
ATOM 1513 N N . THR B 1 17 ? 11.586 3.777 7.762 1 97.19 17 THR B N 1
ATOM 1514 C CA . THR B 1 17 ? 12.117 2.57 8.383 1 97.19 17 THR B CA 1
ATOM 1515 C C . THR B 1 17 ? 11.82 2.553 9.875 1 97.19 17 THR B C 1
ATOM 1517 O O . THR B 1 17 ? 11.32 3.535 10.43 1 97.19 17 THR B O 1
ATOM 1520 N N . LYS B 1 18 ? 12.141 1.448 10.469 1 95.25 18 LYS B N 1
ATOM 1521 C CA . LYS B 1 18 ? 11.953 1.352 11.914 1 95.25 18 LYS B CA 1
ATOM 1522 C C . LYS B 1 18 ? 12.82 2.375 12.648 1 95.25 18 LYS B C 1
ATOM 1524 O O . LYS B 1 18 ? 12.461 2.824 13.742 1 95.25 18 LYS B O 1
ATOM 1529 N N . GLU B 1 19 ? 13.891 2.695 12.055 1 93.75 19 GLU B N 1
ATOM 1530 C CA . GLU B 1 19 ? 14.812 3.67 12.633 1 93.75 19 GLU B CA 1
ATOM 1531 C C . GLU B 1 19 ? 14.445 5.09 12.211 1 93.75 19 GLU B C 1
ATOM 1533 O O . GLU B 1 19 ? 15.25 6.016 12.375 1 93.75 19 GLU B O 1
ATOM 1538 N N . GLU B 1 20 ? 13.32 5.27 11.578 1 93.94 20 GLU B N 1
ATOM 1539 C CA . GLU B 1 20 ? 12.742 6.562 11.234 1 93.94 20 GLU B CA 1
ATOM 1540 C C . GLU B 1 20 ? 13.539 7.25 10.125 1 93.94 20 GLU B C 1
ATOM 1542 O O . GLU B 1 20 ? 13.617 8.477 10.086 1 93.94 20 GLU B O 1
ATOM 1547 N N . SER B 1 21 ? 14.156 6.438 9.336 1 94.81 21 SER B N 1
ATOM 1548 C CA . SER B 1 21 ? 14.891 6.973 8.188 1 94.81 21 SER B CA 1
ATOM 1549 C C . SER B 1 21 ? 14 7.043 6.949 1 94.81 21 SER B C 1
ATOM 1551 O O . SER B 1 21 ? 13.203 6.137 6.699 1 94.81 21 SER B O 1
ATOM 1553 N N . LEU B 1 22 ? 14.242 8.086 6.117 1 94.88 22 LEU B N 1
ATOM 1554 C CA . LEU B 1 22 ? 13.531 8.297 4.859 1 94.88 22 LEU B CA 1
ATOM 1555 C C . LEU B 1 22 ? 14.492 8.195 3.674 1 94.88 22 LEU B C 1
ATOM 1557 O O . LEU B 1 22 ? 14.164 8.633 2.57 1 94.88 22 LEU B O 1
ATOM 1561 N N . GLN B 1 23 ? 15.664 7.648 3.912 1 95.5 23 GLN B N 1
ATOM 1562 C CA . GLN B 1 23 ? 16.688 7.613 2.871 1 95.5 23 GLN B CA 1
ATOM 1563 C C . GLN B 1 23 ? 16.156 6.965 1.597 1 95.5 23 GLN B C 1
ATOM 1565 O O . GLN B 1 23 ? 16.5 7.375 0.489 1 95.5 23 GLN B O 1
ATOM 1570 N N . TRP B 1 24 ? 15.32 5.945 1.712 1 95.69 24 TRP B N 1
ATOM 1571 C CA . TRP B 1 24 ? 14.727 5.27 0.564 1 95.69 24 TRP B CA 1
ATOM 1572 C C . TRP B 1 24 ? 13.992 6.262 -0.331 1 95.69 24 TRP B C 1
ATOM 1574 O O . TRP B 1 24 ? 14.008 6.133 -1.557 1 95.69 24 TRP B O 1
ATOM 1584 N N . LEU B 1 25 ? 13.336 7.234 0.252 1 95.94 25 LEU B N 1
ATOM 1585 C CA . LEU B 1 25 ? 12.531 8.234 -0.443 1 95.94 25 LEU B CA 1
ATOM 1586 C C . LEU B 1 25 ? 13.414 9.164 -1.268 1 95.94 25 LEU B C 1
ATOM 1588 O O . LEU B 1 25 ? 13.109 9.453 -2.428 1 95.94 25 LEU B O 1
ATOM 1592 N N . PHE B 1 26 ? 14.508 9.547 -0.693 1 94.75 26 PHE B N 1
ATOM 1593 C CA . PHE B 1 26 ? 15.406 10.492 -1.336 1 94.75 26 PHE B CA 1
ATOM 1594 C C . PHE B 1 26 ? 16.172 9.828 -2.467 1 94.75 26 PHE B C 1
ATOM 1596 O O . PHE B 1 26 ? 16.672 10.5 -3.375 1 94.75 26 PHE B O 1
ATOM 1603 N N . ASP B 1 27 ? 16.281 8.531 -2.389 1 95.94 27 ASP B N 1
ATOM 1604 C CA . ASP B 1 27 ? 17.047 7.77 -3.375 1 95.94 27 ASP B CA 1
ATOM 1605 C C . ASP B 1 27 ? 16.25 7.574 -4.66 1 95.94 27 ASP B C 1
ATOM 1607 O O . ASP B 1 27 ? 16.797 7.184 -5.691 1 95.94 27 ASP B O 1
ATOM 1611 N N . VAL B 1 28 ? 14.961 7.852 -4.648 1 97 28 VAL B N 1
ATOM 1612 C CA . VAL B 1 28 ? 14.078 7.586 -5.781 1 97 28 VAL B CA 1
ATOM 1613 C C . VAL B 1 28 ? 14.062 8.797 -6.715 1 97 28 VAL B C 1
ATOM 1615 O O . VAL B 1 28 ? 14.008 9.938 -6.262 1 97 28 VAL B O 1
ATOM 1618 N N . GLU B 1 29 ? 14.133 8.5 -8 1 96.19 29 GLU B N 1
ATOM 1619 C CA . GLU B 1 29 ? 14.062 9.555 -9.008 1 96.19 29 GLU B CA 1
ATOM 1620 C C . GLU B 1 29 ? 12.664 10.164 -9.07 1 96.19 29 GLU B C 1
ATOM 1622 O O . GLU B 1 29 ? 11.688 9.469 -9.328 1 96.19 29 GLU B O 1
ATOM 1627 N N . GLY B 1 30 ? 12.594 11.461 -8.867 1 96.62 30 GLY B N 1
ATOM 1628 C CA . GLY B 1 30 ? 11.344 12.195 -8.977 1 96.62 30 GLY B CA 1
ATOM 1629 C C . GLY B 1 30 ? 11.312 13.148 -10.156 1 96.62 30 GLY B C 1
ATOM 1630 O O . GLY B 1 30 ? 12.047 12.969 -11.125 1 96.62 30 GLY B O 1
ATOM 1631 N N . GLU B 1 31 ? 10.328 13.977 -10.195 1 96.38 31 GLU B N 1
ATOM 1632 C CA . GLU B 1 31 ? 10.172 15.023 -11.203 1 96.38 31 GLU B CA 1
ATOM 1633 C C . GLU B 1 31 ? 9.656 16.312 -10.586 1 96.38 31 GLU B C 1
ATOM 1635 O O . GLU B 1 31 ? 8.594 16.328 -9.961 1 96.38 31 GLU B O 1
ATOM 1640 N N . GLY B 1 32 ? 10.562 17.391 -10.781 1 95.19 32 GLY B N 1
ATOM 1641 C CA . GLY B 1 32 ? 10.188 18.625 -10.133 1 95.19 32 GLY B CA 1
ATOM 1642 C C . GLY B 1 32 ? 10.07 18.5 -8.625 1 95.19 32 GLY B C 1
ATOM 1643 O O . GLY B 1 32 ? 10.961 17.953 -7.969 1 95.19 32 GLY B O 1
ATOM 1644 N N . ASP B 1 33 ? 8.984 19.094 -8.141 1 94.75 33 ASP B N 1
ATOM 1645 C CA . ASP B 1 33 ? 8.797 18.984 -6.699 1 94.75 33 ASP B CA 1
ATOM 1646 C C . ASP B 1 33 ? 7.77 17.906 -6.355 1 94.75 33 ASP B C 1
ATOM 1648 O O . ASP B 1 33 ? 7.219 17.891 -5.254 1 94.75 33 ASP B O 1
ATOM 1652 N N . ASN B 1 34 ? 7.398 17.109 -7.328 1 95.69 34 ASN B N 1
ATOM 1653 C CA . ASN B 1 34 ? 6.465 15.992 -7.172 1 95.69 34 ASN B CA 1
ATOM 1654 C C . ASN B 1 34 ? 5.086 16.469 -6.727 1 95.69 34 ASN B C 1
ATOM 1656 O O . ASN B 1 34 ? 4.406 15.797 -5.953 1 95.69 34 ASN B O 1
ATOM 1660 N N . GLY B 1 35 ? 4.719 17.734 -7.07 1 95.06 35 GLY B N 1
ATOM 1661 C CA . GLY B 1 35 ? 3.389 18.266 -6.824 1 95.06 35 GLY B CA 1
ATOM 1662 C C . GLY B 1 35 ? 3.252 18.922 -5.461 1 95.06 35 GLY B C 1
ATOM 1663 O O . GLY B 1 35 ? 2.174 19.391 -5.098 1 95.06 35 GLY B O 1
ATOM 1664 N N . TYR B 1 36 ? 4.324 18.984 -4.77 1 96.19 36 TYR B N 1
ATOM 1665 C CA . TYR B 1 36 ? 4.312 19.5 -3.408 1 96.19 36 TYR B CA 1
ATOM 1666 C C . TYR B 1 36 ? 3.859 20.953 -3.387 1 96.19 36 TYR B C 1
ATOM 1668 O O . TYR B 1 36 ? 3.008 21.344 -2.58 1 96.19 36 TYR B O 1
ATOM 1676 N N . GLY B 1 37 ? 4.41 21.766 -4.23 1 95.75 37 GLY B N 1
ATOM 1677 C CA . GLY B 1 37 ? 4.086 23.172 -4.262 1 95.75 37 GLY B CA 1
ATOM 1678 C C . GLY B 1 37 ? 2.615 23.453 -4.516 1 95.75 37 GLY B C 1
ATOM 1679 O O . GLY B 1 37 ? 1.998 24.266 -3.82 1 95.75 37 GLY B O 1
ATOM 1680 N N . ALA B 1 38 ? 2.096 22.812 -5.492 1 93.81 38 ALA B N 1
ATOM 1681 C CA . ALA B 1 38 ? 0.682 22.953 -5.82 1 93.81 38 ALA B CA 1
ATOM 1682 C C . ALA B 1 38 ? -0.202 22.547 -4.648 1 93.81 38 ALA B C 1
ATOM 1684 O O . ALA B 1 38 ? -1.184 23.219 -4.332 1 93.81 38 ALA B O 1
ATOM 1685 N N . PHE B 1 39 ? 0.162 21.5 -3.996 1 95.12 39 PHE B N 1
ATOM 1686 C CA . PHE B 1 39 ? -0.586 21.016 -2.844 1 95.12 39 PHE B CA 1
ATOM 1687 C C . PHE B 1 39 ? -0.499 22 -1.685 1 95.12 39 PHE B C 1
ATOM 1689 O O . PHE B 1 39 ? -1.521 22.406 -1.125 1 95.12 39 PHE B O 1
ATOM 1696 N N . TYR B 1 40 ? 0.636 22.422 -1.42 1 96 40 TYR B N 1
ATOM 1697 C CA . TYR B 1 40 ? 0.939 23.234 -0.239 1 96 40 TYR B CA 1
ATOM 1698 C C . TYR B 1 40 ? 0.288 24.609 -0.331 1 96 40 TYR B C 1
ATOM 1700 O O . TYR B 1 40 ? -0.092 25.188 0.688 1 96 40 TYR B O 1
ATOM 1708 N N . SER B 1 41 ? 0.123 25.078 -1.514 1 93.31 41 SER B N 1
ATOM 1709 C CA . SER B 1 41 ? -0.341 26.438 -1.741 1 93.31 41 SER B CA 1
ATOM 1710 C C . SER B 1 41 ? -1.737 26.641 -1.165 1 93.31 41 SER B C 1
ATOM 1712 O O . SER B 1 41 ? -2.094 27.766 -0.785 1 93.31 41 SER B O 1
ATOM 1714 N N . ASP B 1 42 ? -2.504 25.609 -0.988 1 90.06 42 ASP B N 1
ATOM 1715 C CA . ASP B 1 42 ? -3.887 25.766 -0.548 1 90.06 42 ASP B CA 1
ATOM 1716 C C . ASP B 1 42 ? -4.066 25.266 0.886 1 90.06 42 ASP B C 1
ATOM 1718 O O . ASP B 1 42 ? -5.191 25.094 1.352 1 90.06 42 ASP B O 1
ATOM 1722 N N . ILE B 1 43 ? -3.002 25.062 1.551 1 94.94 43 ILE B N 1
ATOM 1723 C CA . ILE B 1 43 ? -3.033 24.578 2.928 1 94.94 43 ILE B CA 1
ATOM 1724 C C . ILE B 1 43 ? -2.928 25.75 3.891 1 94.94 43 ILE B C 1
ATOM 1726 O O . ILE B 1 43 ? -2.127 26.672 3.674 1 94.94 43 ILE B O 1
ATOM 1730 N N . GLY B 1 44 ? -3.783 25.734 4.902 1 93 44 GLY B N 1
ATOM 1731 C CA . GLY B 1 44 ? -3.711 26.75 5.941 1 93 44 GLY B CA 1
ATOM 1732 C C . GLY B 1 44 ? -3.338 26.188 7.301 1 93 44 GLY B C 1
ATOM 1733 O O . GLY B 1 44 ? -2.75 26.875 8.125 1 93 44 GLY B O 1
ATOM 1734 N N . THR B 1 45 ? -3.676 24.984 7.512 1 94.56 45 THR B N 1
ATOM 1735 C CA . THR B 1 45 ? -3.463 24.312 8.797 1 94.56 45 THR B CA 1
ATOM 1736 C C . THR B 1 45 ? -2.781 22.969 8.602 1 94.56 45 THR B C 1
ATOM 1738 O O . THR B 1 45 ? -3.105 22.234 7.672 1 94.56 45 THR B O 1
ATOM 1741 N N . ILE B 1 46 ? -1.874 22.719 9.539 1 96.31 46 ILE B N 1
ATOM 1742 C CA . ILE B 1 46 ? -1.142 21.453 9.516 1 96.31 46 ILE B CA 1
ATOM 1743 C C . ILE B 1 46 ? -1.321 20.734 10.852 1 96.31 46 ILE B C 1
ATOM 1745 O O . ILE B 1 46 ? -1.274 21.359 11.914 1 96.31 46 ILE B O 1
ATOM 1749 N N . ILE B 1 47 ? -1.525 19.438 10.75 1 97.12 47 ILE B N 1
ATOM 1750 C CA . ILE B 1 47 ? -1.652 18.625 11.953 1 97.12 47 ILE B CA 1
ATOM 1751 C C . ILE B 1 47 ? -0.669 17.453 11.898 1 97.12 47 ILE B C 1
ATOM 1753 O O . ILE B 1 47 ? -0.578 16.766 10.883 1 97.12 47 ILE B O 1
ATOM 1757 N N . MET B 1 48 ? 0.099 17.266 12.992 1 98 48 MET B N 1
ATOM 1758 C CA . MET B 1 48 ? 1.018 16.125 13.062 1 98 48 MET B CA 1
ATOM 1759 C C . MET B 1 48 ? 1.188 15.656 14.508 1 98 48 MET B C 1
ATOM 1761 O O . MET B 1 48 ? 0.714 16.312 15.438 1 98 48 MET B O 1
ATOM 1765 N N . GLY B 1 49 ? 1.71 14.5 14.617 1 97.44 49 GLY B N 1
ATOM 1766 C CA . GLY B 1 49 ? 2.023 13.992 15.938 1 97.44 49 GLY B CA 1
ATOM 1767 C C . GLY B 1 49 ? 3.344 14.508 16.484 1 97.44 49 GLY B C 1
ATOM 1768 O O . GLY B 1 49 ? 4.164 15.039 15.727 1 97.44 49 GLY B O 1
ATOM 1769 N N . LYS B 1 50 ? 3.594 14.242 17.75 1 95.81 50 LYS B N 1
ATOM 1770 C CA . LYS B 1 50 ? 4.781 14.719 18.453 1 95.81 50 LYS B CA 1
ATOM 1771 C C . LYS B 1 50 ? 6.047 14.094 17.891 1 95.81 50 LYS B C 1
ATOM 1773 O O . LYS B 1 50 ? 7.074 14.758 17.75 1 95.81 50 LYS B O 1
ATOM 1778 N N . LYS B 1 51 ? 5.973 12.859 17.578 1 94 51 LYS B N 1
ATOM 1779 C CA . LYS B 1 51 ? 7.148 12.195 17.016 1 94 51 LYS B CA 1
ATOM 1780 C C . LYS B 1 51 ? 7.551 12.805 15.68 1 94 51 LYS B C 1
ATOM 1782 O O . LYS B 1 51 ? 8.734 13.016 15.422 1 94 51 LYS B O 1
ATOM 1787 N N . THR B 1 52 ? 6.578 12.992 14.812 1 95.38 52 THR B N 1
ATOM 1788 C CA . THR B 1 52 ? 6.832 13.633 13.531 1 95.38 52 THR B CA 1
ATOM 1789 C C . THR B 1 52 ? 7.402 15.031 13.719 1 95.38 52 THR B C 1
ATOM 1791 O O . THR B 1 52 ? 8.367 15.414 13.055 1 95.38 52 THR B O 1
ATOM 1794 N N . TYR B 1 53 ? 6.84 15.758 14.625 1 94.88 53 TYR B N 1
ATOM 1795 C CA . TYR B 1 53 ? 7.316 17.094 14.953 1 94.88 53 TYR B CA 1
ATOM 1796 C C . TYR B 1 53 ? 8.781 17.062 15.391 1 94.88 53 TYR B C 1
ATOM 1798 O O . TYR B 1 53 ? 9.602 17.828 14.883 1 94.88 53 TYR B O 1
ATOM 1806 N N . ASP B 1 54 ? 9.102 16.141 16.328 1 93.31 54 ASP B N 1
ATOM 1807 C CA . ASP B 1 54 ? 10.461 16.016 16.844 1 93.31 54 ASP B CA 1
ATOM 1808 C C . ASP B 1 54 ? 11.438 15.672 15.719 1 93.31 54 ASP B C 1
ATOM 1810 O O . ASP B 1 54 ? 12.547 16.219 15.664 1 93.31 54 ASP B O 1
ATOM 1814 N N . TRP B 1 55 ? 11.008 14.836 14.898 1 92.88 55 TRP B N 1
ATOM 1815 C CA . TRP B 1 55 ? 11.836 14.438 13.773 1 92.88 55 TRP B CA 1
ATOM 1816 C C . TRP B 1 55 ? 12.125 15.617 12.852 1 92.88 55 TRP B C 1
ATOM 1818 O O . TRP B 1 55 ? 13.266 15.844 12.453 1 92.88 55 TRP B O 1
ATOM 1828 N N . LEU B 1 56 ? 11.109 16.375 12.516 1 92.75 56 LEU B N 1
ATOM 1829 C CA . LEU B 1 56 ? 11.258 17.531 11.648 1 92.75 56 LEU B CA 1
ATOM 1830 C C . LEU B 1 56 ? 12.188 18.562 12.281 1 92.75 56 LEU B C 1
ATOM 1832 O O . LEU B 1 56 ? 13.016 19.156 11.594 1 92.75 56 LEU B O 1
ATOM 1836 N N . GLU B 1 57 ? 12.031 18.812 13.547 1 90.31 57 GLU B N 1
ATOM 1837 C CA . GLU B 1 57 ? 12.883 19.766 14.258 1 90.31 57 GLU B CA 1
ATOM 1838 C C . GLU B 1 57 ? 14.352 19.359 14.188 1 90.31 57 GLU B C 1
ATOM 1840 O O . GLU B 1 57 ? 15.227 20.203 13.984 1 90.31 57 GLU B O 1
ATOM 1845 N N . LYS B 1 58 ? 14.516 18.094 14.328 1 89.81 58 LYS B N 1
ATOM 1846 C CA . LYS B 1 58 ? 15.875 17.578 14.289 1 89.81 58 LYS B CA 1
ATOM 1847 C C . LYS B 1 58 ? 16.469 17.688 12.891 1 89.81 58 LYS B C 1
ATOM 1849 O O . LYS B 1 58 ? 17.625 18.094 12.727 1 89.81 58 LYS B O 1
ATOM 1854 N N . GLU B 1 59 ? 15.703 17.312 11.922 1 87.44 59 GLU B N 1
ATOM 1855 C CA . GLU B 1 59 ? 16.188 17.266 10.547 1 87.44 59 GLU B CA 1
ATOM 1856 C C . GLU B 1 59 ? 16.391 18.672 9.977 1 87.44 59 GLU B C 1
ATOM 1858 O O . GLU B 1 59 ? 17.234 18.875 9.094 1 87.44 59 GLU B O 1
ATOM 1863 N N . GLN B 1 60 ? 15.633 19.594 10.383 1 82.69 60 GLN B N 1
ATOM 1864 C CA . GLN B 1 60 ? 15.695 20.953 9.844 1 82.69 60 GLN B CA 1
ATOM 1865 C C . GLN B 1 60 ? 16.547 21.859 10.734 1 82.69 60 GLN B C 1
ATOM 1867 O O . GLN B 1 60 ? 16.531 23.078 10.578 1 82.69 60 GLN B O 1
ATOM 1872 N N . ALA B 1 61 ? 17.359 21.438 11.461 1 81.19 61 ALA B N 1
ATOM 1873 C CA . ALA B 1 61 ? 18.281 22.156 12.336 1 81.19 61 ALA B CA 1
ATOM 1874 C C . ALA B 1 61 ? 17.562 23.281 13.078 1 81.19 61 ALA B C 1
ATOM 1876 O O . ALA B 1 61 ? 18.062 24.406 13.164 1 81.19 61 ALA B O 1
ATOM 1877 N N . GLY B 1 62 ? 16.422 23.062 13.312 1 75.12 62 GLY B N 1
ATOM 1878 C CA . GLY B 1 62 ? 15.68 23.984 14.148 1 75.12 62 GLY B CA 1
ATOM 1879 C C . GLY B 1 62 ? 14.875 25 13.352 1 75.12 62 GLY B C 1
ATOM 1880 O O . GLY B 1 62 ? 14.172 25.828 13.93 1 75.12 62 GLY B O 1
ATOM 1881 N N . GLN B 1 63 ? 14.883 25 12.07 1 86.19 63 GLN B N 1
ATOM 1882 C CA . GLN B 1 63 ? 14.039 25.859 11.258 1 86.19 63 GLN B CA 1
ATOM 1883 C C . GLN B 1 63 ? 12.727 25.172 10.891 1 86.19 63 GLN B C 1
ATOM 1885 O O . GLN B 1 63 ? 12.727 24.172 10.172 1 86.19 63 GLN B O 1
ATOM 1890 N N . TRP B 1 64 ? 11.695 25.703 11.43 1 90.38 64 TRP B N 1
ATOM 1891 C CA . TRP B 1 64 ? 10.375 25.125 11.195 1 90.38 64 TRP B CA 1
ATOM 1892 C C . TRP B 1 64 ? 9.93 25.328 9.758 1 90.38 64 TRP B C 1
ATOM 1894 O O . TRP B 1 64 ? 9.82 26.469 9.297 1 90.38 64 TRP B O 1
ATOM 1904 N N . PRO B 1 65 ? 9.578 24.281 9.047 1 91.25 65 PRO B N 1
ATOM 1905 C CA . PRO B 1 65 ? 9.328 24.406 7.609 1 91.25 65 PRO B CA 1
ATOM 1906 C C . PRO B 1 65 ? 7.938 24.953 7.297 1 91.25 65 PRO B C 1
ATOM 1908 O O . PRO B 1 65 ? 7.668 25.344 6.156 1 91.25 65 PRO B O 1
ATOM 1911 N N . TYR B 1 66 ? 7.113 25.047 8.25 1 94.44 66 TYR B N 1
ATOM 1912 C CA . TYR B 1 66 ? 5.734 25.453 8.008 1 94.44 66 TYR B CA 1
ATOM 1913 C C . TYR B 1 66 ? 5.402 26.719 8.773 1 94.44 66 TYR B C 1
ATOM 1915 O O . TYR B 1 66 ? 4.312 26.859 9.336 1 94.44 66 TYR B O 1
ATOM 1923 N N . SER B 1 67 ? 6.258 27.656 8.828 1 91.75 67 SER B N 1
ATOM 1924 C CA . SER B 1 67 ? 6.125 28.859 9.633 1 91.75 67 SER B CA 1
ATOM 1925 C C . SER B 1 67 ? 5.012 29.766 9.109 1 91.75 67 SER B C 1
ATOM 1927 O O . SER B 1 67 ? 4.5 30.625 9.836 1 91.75 67 SER B O 1
ATOM 1929 N N . ASP B 1 68 ? 4.617 29.609 7.863 1 92.5 68 ASP B N 1
ATOM 1930 C CA . ASP B 1 68 ? 3.578 30.438 7.246 1 92.5 68 ASP B CA 1
ATOM 1931 C C . ASP B 1 68 ? 2.195 29.812 7.453 1 92.5 68 ASP B C 1
ATOM 1933 O O . ASP B 1 68 ? 1.196 30.344 6.965 1 92.5 68 ASP B O 1
ATOM 1937 N N . LYS B 1 69 ? 2.111 28.688 8.195 1 94.5 69 LYS B N 1
ATOM 1938 C CA . LYS B 1 69 ? 0.864 27.984 8.492 1 94.5 69 LYS B CA 1
ATOM 1939 C C . LYS B 1 69 ? 0.683 27.797 9.992 1 94.5 69 LYS B C 1
ATOM 1941 O O . LYS B 1 69 ? 1.634 27.953 10.766 1 94.5 69 LYS B O 1
ATOM 1946 N N . THR B 1 70 ? -0.537 27.547 10.375 1 93.19 70 THR B N 1
ATOM 1947 C CA . THR B 1 70 ? -0.79 27.125 11.75 1 93.19 70 THR B CA 1
ATOM 1948 C C . THR B 1 70 ? -0.557 25.625 11.898 1 93.19 70 THR B C 1
ATOM 1950 O O . THR B 1 70 ? -1.093 24.828 11.133 1 93.19 70 THR B O 1
ATOM 1953 N N . SER B 1 71 ? 0.284 25.266 12.898 1 95.81 71 SER B N 1
ATOM 1954 C CA . SER B 1 71 ? 0.593 23.859 13.141 1 95.81 71 SER B CA 1
ATOM 1955 C C . SER B 1 71 ? 0.032 23.391 14.477 1 95.81 71 SER B C 1
ATOM 1957 O O . SER B 1 71 ? 0.296 24 15.516 1 95.81 71 SER B O 1
ATOM 1959 N N . TYR B 1 72 ? -0.723 22.344 14.383 1 95.81 72 TYR B N 1
ATOM 1960 C CA . TYR B 1 72 ? -1.164 21.641 15.586 1 95.81 72 TYR B CA 1
ATOM 1961 C C . TYR B 1 72 ? -0.374 20.359 15.789 1 95.81 72 TYR B C 1
ATOM 1963 O O . TYR B 1 72 ? -0.304 19.516 14.891 1 95.81 72 TYR B O 1
ATOM 1971 N N . ILE B 1 73 ? 0.216 20.266 16.969 1 97.44 73 ILE B N 1
ATOM 1972 C CA . ILE B 1 73 ? 0.997 19.094 17.328 1 97.44 73 ILE B CA 1
ATOM 1973 C C . ILE B 1 73 ? 0.246 18.266 18.375 1 97.44 73 ILE B C 1
ATOM 1975 O O . ILE B 1 73 ? 0.007 18.734 19.484 1 97.44 73 ILE B O 1
ATOM 1979 N N . LEU B 1 74 ? -0.11 17.094 18.016 1 97.62 74 LEU B N 1
ATOM 1980 C CA . LEU B 1 74 ? -0.833 16.203 18.922 1 97.62 74 LEU B CA 1
ATOM 1981 C C . LEU B 1 74 ? 0.118 15.547 19.922 1 97.62 74 LEU B C 1
ATOM 1983 O O . LEU B 1 74 ? 1.026 14.812 19.531 1 97.62 74 LEU B O 1
ATOM 1987 N N . THR B 1 75 ? -0.111 15.805 21.109 1 96.44 75 THR B N 1
ATOM 1988 C CA . THR B 1 75 ? 0.718 15.273 22.188 1 96.44 75 THR B CA 1
ATOM 1989 C C . THR B 1 75 ? -0.048 15.273 23.516 1 96.44 75 THR B C 1
ATOM 1991 O O . THR B 1 75 ? -0.983 16.062 23.703 1 96.44 75 THR B O 1
ATOM 1994 N N . HIS B 1 76 ? 0.291 14.352 24.328 1 92.69 76 HIS B N 1
ATOM 1995 C CA . HIS B 1 76 ? -0.288 14.328 25.656 1 92.69 76 HIS B CA 1
ATOM 1996 C C . HIS B 1 76 ? 0.5 15.211 26.625 1 92.69 76 HIS B C 1
ATOM 1998 O O . HIS B 1 76 ? 0.061 15.461 27.75 1 92.69 76 HIS B O 1
ATOM 2004 N N . GLN B 1 77 ? 1.66 15.602 26.125 1 89.38 77 GLN B N 1
ATOM 2005 C CA . GLN B 1 77 ? 2.512 16.438 26.969 1 89.38 77 GLN B CA 1
ATOM 2006 C C . GLN B 1 77 ? 1.993 17.875 27.016 1 89.38 77 GLN B C 1
ATOM 2008 O O . GLN B 1 77 ? 1.431 18.375 26.031 1 89.38 77 GLN B O 1
ATOM 2013 N N . LYS B 1 78 ? 2.109 18.469 28.328 1 86.94 78 LYS B N 1
ATOM 2014 C CA . LYS B 1 78 ? 1.75 19.875 28.469 1 86.94 78 LYS B CA 1
ATOM 2015 C C . LYS B 1 78 ? 2.908 20.781 28.062 1 86.94 78 LYS B C 1
ATOM 2017 O O . LYS B 1 78 ? 3.854 20.984 28.828 1 86.94 78 LYS B O 1
ATOM 2022 N N . ILE B 1 79 ? 2.842 21.203 26.844 1 86 79 ILE B N 1
ATOM 2023 C CA . ILE B 1 79 ? 3.869 22.062 26.281 1 86 79 ILE B CA 1
ATOM 2024 C C . ILE B 1 79 ? 3.252 23.422 25.906 1 86 79 ILE B C 1
ATOM 2026 O O . ILE B 1 79 ? 2.129 23.469 25.406 1 86 79 ILE B O 1
ATOM 2030 N N . SER B 1 80 ? 4 24.484 26.219 1 85.38 80 SER B N 1
ATOM 2031 C CA . SER B 1 80 ? 3.498 25.812 25.875 1 85.38 80 SER B CA 1
ATOM 2032 C C . SER B 1 80 ? 3.498 26.031 24.375 1 85.38 80 SER B C 1
ATOM 2034 O O . SER B 1 80 ? 4.422 25.609 23.672 1 85.38 80 SER B O 1
ATOM 2036 N N . SER B 1 81 ? 2.43 26.672 23.953 1 80.75 81 SER B N 1
ATOM 2037 C CA . SER B 1 81 ? 2.277 26.969 22.531 1 80.75 81 SER B CA 1
ATOM 2038 C C . SER B 1 81 ? 3.109 28.172 22.125 1 80.75 81 SER B C 1
ATOM 2040 O O . SER B 1 81 ? 3.451 29.016 22.969 1 80.75 81 SER B O 1
ATOM 2042 N N . THR B 1 82 ? 3.584 28.062 20.922 1 81.94 82 THR B N 1
ATOM 2043 C CA . THR B 1 82 ? 4.129 29.266 20.297 1 81.94 82 THR B CA 1
ATOM 2044 C C . THR B 1 82 ? 3.123 29.875 19.328 1 81.94 82 THR B C 1
ATOM 2046 O O . THR B 1 82 ? 1.978 29.422 19.25 1 81.94 82 THR B O 1
ATOM 2049 N N . ASP B 1 83 ? 3.516 30.984 18.703 1 80.5 83 ASP B N 1
ATOM 2050 C CA . ASP B 1 83 ? 2.596 31.734 17.859 1 80.5 83 ASP B CA 1
ATOM 2051 C C . ASP B 1 83 ? 2.039 30.859 16.734 1 80.5 83 ASP B C 1
ATOM 2053 O O . ASP B 1 83 ? 0.845 30.906 16.438 1 80.5 83 ASP B O 1
ATOM 2057 N N . ASN B 1 84 ? 2.811 30.016 16.109 1 89.81 84 ASN B N 1
ATOM 2058 C CA . ASN B 1 84 ? 2.312 29.281 14.961 1 89.81 84 ASN B CA 1
ATOM 2059 C C . ASN B 1 84 ? 2.342 27.766 15.203 1 89.81 84 ASN B C 1
ATOM 2061 O O . ASN B 1 84 ? 2.061 26.984 14.305 1 89.81 84 ASN B O 1
ATOM 2065 N N . ILE B 1 85 ? 2.664 27.422 16.422 1 94.25 85 ILE B N 1
ATOM 2066 C CA . ILE B 1 85 ? 2.686 26.016 16.797 1 94.25 85 ILE B CA 1
ATOM 2067 C C . ILE B 1 85 ? 1.888 25.812 18.078 1 94.25 85 ILE B C 1
ATOM 2069 O O . ILE B 1 85 ? 2.232 26.359 19.125 1 94.25 85 ILE B O 1
ATOM 2073 N N . VAL B 1 86 ? 0.868 25.047 18 1 94.81 86 VAL B N 1
ATOM 2074 C CA . VAL B 1 86 ? -0.019 24.797 19.141 1 94.81 86 VAL B CA 1
ATOM 2075 C C . VAL B 1 86 ? 0.014 23.312 19.5 1 94.81 86 VAL B C 1
ATOM 2077 O O . VAL B 1 86 ? -0.222 22.453 18.641 1 94.81 86 VAL B O 1
ATOM 2080 N N . PHE B 1 87 ? 0.308 23 20.719 1 96.56 87 PHE B N 1
ATOM 2081 C CA . PHE B 1 87 ? 0.302 21.625 21.203 1 96.56 87 PHE B CA 1
ATOM 2082 C C . PHE B 1 87 ? -1.056 21.266 21.797 1 96.56 87 PHE B C 1
ATOM 2084 O O . PHE B 1 87 ? -1.562 21.984 22.672 1 96.56 87 PHE B O 1
ATOM 2091 N N . ILE B 1 88 ? -1.594 20.219 21.297 1 95.44 88 ILE B N 1
ATOM 2092 C CA . ILE B 1 88 ? -2.941 19.859 21.734 1 95.44 88 ILE B CA 1
ATOM 2093 C C . ILE B 1 88 ? -3.006 18.359 22.047 1 95.44 88 ILE B C 1
ATOM 2095 O O . ILE B 1 88 ? -2.152 17.594 21.594 1 95.44 88 ILE B O 1
ATOM 2099 N N . ASP B 1 89 ? -4.062 17.969 22.828 1 95.5 89 ASP B N 1
ATOM 2100 C CA . ASP B 1 89 ? -4.324 16.547 23.062 1 95.5 89 ASP B CA 1
ATOM 2101 C C . ASP B 1 89 ? -5.539 16.078 22.266 1 95.5 89 ASP B C 1
ATOM 2103 O O . ASP B 1 89 ? -6.082 16.812 21.453 1 95.5 89 ASP B O 1
ATOM 2107 N N . LYS B 1 90 ? -5.855 14.883 22.484 1 94.81 90 LYS B N 1
ATOM 2108 C CA . LYS B 1 90 ? -6.926 14.266 21.703 1 94.81 90 LYS B CA 1
ATOM 2109 C C . LYS B 1 90 ? -8.25 14.984 21.922 1 94.81 90 LYS B C 1
ATOM 2111 O O . LYS B 1 90 ? -9.055 15.125 21 1 94.81 90 LYS B O 1
ATOM 2116 N N . GLU B 1 91 ? -8.523 15.328 23.141 1 94.56 91 GLU B N 1
ATOM 2117 C CA . GLU B 1 91 ? -9.758 16.031 23.453 1 94.56 91 GLU B CA 1
ATOM 2118 C C . GLU B 1 91 ? -9.859 17.344 22.688 1 94.56 91 GLU B C 1
ATOM 2120 O O . GLU B 1 91 ? -10.891 17.641 22.078 1 94.56 91 GLU B O 1
ATOM 2125 N N . LYS B 1 92 ? -8.836 18.109 22.703 1 93.81 92 LYS B N 1
ATOM 2126 C CA . LYS B 1 92 ? -8.805 19.375 21.984 1 93.81 92 LYS B CA 1
ATOM 2127 C C . LYS B 1 92 ? -8.891 19.172 20.469 1 93.81 92 LYS B C 1
ATOM 2129 O O . LYS B 1 92 ? -9.484 19.984 19.766 1 93.81 92 LYS B O 1
ATOM 2134 N N . LEU B 1 93 ? -8.227 18.141 19.984 1 95 93 LEU B N 1
ATOM 2135 C CA . LEU B 1 93 ? -8.336 17.812 18.562 1 95 93 LEU B CA 1
ATOM 2136 C C . LEU B 1 93 ? -9.789 17.547 18.172 1 95 93 LEU B C 1
ATOM 2138 O O . LEU B 1 93 ? -10.25 18 17.125 1 95 93 LEU B O 1
ATOM 2142 N N . THR B 1 94 ? -10.492 16.812 18.953 1 94.06 94 THR B N 1
ATOM 2143 C CA . THR B 1 94 ? -11.898 16.516 18.703 1 94.06 94 THR B CA 1
ATOM 2144 C C . THR B 1 94 ? -12.719 17.797 18.656 1 94.06 94 THR B C 1
ATOM 2146 O O . THR B 1 94 ? -13.609 17.938 17.812 1 94.06 94 THR B O 1
ATOM 2149 N N . GLU B 1 95 ? -12.414 18.688 19.578 1 92.56 95 GLU B N 1
ATOM 2150 C CA . GLU B 1 95 ? -13.07 19.984 19.562 1 92.56 95 GLU B CA 1
ATOM 2151 C C . GLU B 1 95 ? -12.789 20.734 18.25 1 92.56 95 GLU B C 1
ATOM 2153 O O . GLU B 1 95 ? -13.68 21.359 17.672 1 92.56 95 GLU B O 1
ATOM 2158 N N . LEU B 1 96 ? -11.539 20.703 17.891 1 90.19 96 LEU B N 1
ATOM 2159 C CA . LEU B 1 96 ? -11.117 21.359 16.656 1 90.19 96 LEU B CA 1
ATOM 2160 C C . LEU B 1 96 ? -11.836 20.766 15.453 1 90.19 96 LEU B C 1
ATOM 2162 O O . LEU B 1 96 ? -12.164 21.484 14.508 1 90.19 96 LEU B O 1
ATOM 2166 N N . SER B 1 97 ? -12.039 19.469 15.422 1 90.31 97 SER B N 1
ATOM 2167 C CA . SER B 1 97 ? -12.609 18.75 14.297 1 90.31 97 SER B CA 1
ATOM 2168 C C . SER B 1 97 ? -14.008 19.25 13.969 1 90.31 97 SER B C 1
ATOM 2170 O O . SER B 1 97 ? -14.469 19.125 12.828 1 90.31 97 SER B O 1
ATOM 2172 N N . VAL B 1 98 ? -14.75 19.797 14.945 1 86.5 98 VAL B N 1
ATOM 2173 C CA . VAL B 1 98 ? -16.094 20.312 14.75 1 86.5 98 VAL B CA 1
ATOM 2174 C C . VAL B 1 98 ? -16.062 21.484 13.773 1 86.5 98 VAL B C 1
ATOM 2176 O O . VAL B 1 98 ? -17.031 21.734 13.062 1 86.5 98 VAL B O 1
ATOM 2179 N N . ASN B 1 99 ? -14.859 22.062 13.664 1 81.62 99 ASN B N 1
ATOM 2180 C CA . ASN B 1 99 ? -14.742 23.266 12.867 1 81.62 99 ASN B CA 1
ATOM 2181 C C . ASN B 1 99 ? -13.977 23.016 11.57 1 81.62 99 ASN B C 1
ATOM 2183 O O . ASN B 1 99 ? -13.578 23.953 10.883 1 81.62 99 ASN B O 1
ATOM 2187 N N . PHE B 1 100 ? -13.641 21.828 11.32 1 80 100 PHE B N 1
ATOM 2188 C CA . PHE B 1 100 ? -12.883 21.531 10.109 1 80 100 PHE B CA 1
ATOM 2189 C C . PHE B 1 100 ? -13.594 22.094 8.883 1 80 100 PHE B C 1
ATOM 2191 O O . PHE B 1 100 ? -12.945 22.609 7.973 1 80 100 PHE B O 1
ATOM 2198 N N . ALA B 1 101 ? -14.828 22.141 8.898 1 73 101 ALA B N 1
ATOM 2199 C CA . ALA B 1 101 ? -15.602 22.562 7.73 1 73 101 ALA B CA 1
ATOM 2200 C C . ALA B 1 101 ? -15.672 24.094 7.645 1 73 101 ALA B C 1
ATOM 2202 O O . ALA B 1 101 ? -15.953 24.641 6.582 1 73 101 ALA B O 1
ATOM 2203 N N . ASP B 1 102 ? -15.352 24.781 8.641 1 66.19 102 ASP B N 1
ATOM 2204 C CA . ASP B 1 102 ? -15.648 26.203 8.711 1 66.19 102 ASP B CA 1
ATOM 2205 C C . ASP B 1 102 ? -14.445 27.047 8.289 1 66.19 102 ASP B C 1
ATOM 2207 O O . ASP B 1 102 ? -14.539 28.266 8.188 1 66.19 102 ASP B O 1
ATOM 2211 N N . THR B 1 103 ? -13.375 26.5 8.023 1 60.78 103 THR B N 1
ATOM 2212 C CA . THR B 1 103 ? -12.219 27.328 7.727 1 60.78 103 THR B CA 1
ATOM 2213 C C . THR B 1 103 ? -11.992 27.438 6.219 1 60.78 103 THR B C 1
ATOM 2215 O O . THR B 1 103 ? -12.453 26.578 5.457 1 60.78 103 THR B O 1
ATOM 2218 N N . ASP B 1 104 ? -11.516 28.672 5.781 1 66.5 104 ASP B N 1
ATOM 2219 C CA . ASP B 1 104 ? -11.266 29 4.383 1 66.5 104 ASP B CA 1
ATOM 2220 C C . ASP B 1 104 ? -10.07 28.234 3.834 1 66.5 104 ASP B C 1
ATOM 2222 O O . ASP B 1 104 ? -9.844 28.203 2.623 1 66.5 104 ASP B O 1
ATOM 2226 N N . LYS B 1 105 ? -9.25 27.672 4.699 1 83.62 105 LYS B N 1
ATOM 2227 C CA . LYS B 1 105 ? -8.094 26.953 4.184 1 83.62 105 LYS B CA 1
ATOM 2228 C C . LYS B 1 105 ? -8.148 25.469 4.551 1 83.62 105 LYS B C 1
ATOM 2230 O O . LYS B 1 105 ? -8.75 25.109 5.559 1 83.62 105 LYS B O 1
ATOM 2235 N N . ASN B 1 106 ? -7.523 24.703 3.65 1 94.25 106 ASN B N 1
ATOM 2236 C CA . ASN B 1 106 ? -7.527 23.25 3.799 1 94.25 106 ASN B CA 1
ATOM 2237 C C . ASN B 1 106 ? -6.598 22.797 4.926 1 94.25 106 ASN B C 1
ATOM 2239 O O . ASN B 1 106 ? -5.703 23.547 5.328 1 94.25 106 ASN B O 1
ATOM 2243 N N . ILE B 1 107 ? -6.863 21.703 5.484 1 96.06 107 ILE B N 1
ATOM 2244 C CA . ILE B 1 107 ? -6.082 21.094 6.551 1 96.06 107 ILE B CA 1
ATOM 2245 C C . ILE B 1 107 ? -5.25 19.938 5.988 1 96.06 107 ILE B C 1
ATOM 2247 O O . ILE B 1 107 ? -5.762 19.109 5.234 1 96.06 107 ILE B O 1
ATOM 2251 N N . TRP B 1 108 ? -3.961 19.969 6.281 1 97.62 108 TRP B N 1
ATOM 2252 C CA . TRP B 1 108 ? -3.057 18.875 5.914 1 97.62 108 TRP B CA 1
ATOM 2253 C C . TRP B 1 108 ? -2.686 18.047 7.137 1 97.62 108 TRP B C 1
ATOM 2255 O O . TRP B 1 108 ? -2.084 18.547 8.086 1 97.62 108 TRP B O 1
ATOM 2265 N N . VAL B 1 109 ? -3.084 16.797 7.113 1 97.75 109 VAL B N 1
ATOM 2266 C CA . VAL B 1 109 ? -2.598 15.844 8.109 1 97.75 109 VAL B CA 1
ATOM 2267 C C . VAL B 1 109 ? -1.266 15.25 7.652 1 97.75 109 VAL B C 1
ATOM 2269 O O . VAL B 1 109 ? -1.23 14.406 6.758 1 97.75 109 VAL B O 1
ATOM 2272 N N . VAL B 1 110 ? -0.25 15.602 8.32 1 97 110 VAL B N 1
ATOM 2273 C CA . VAL B 1 110 ? 1.102 15.25 7.898 1 97 110 VAL B CA 1
ATOM 2274 C C . VAL B 1 110 ? 1.422 13.82 8.336 1 97 110 VAL B C 1
ATOM 2276 O O . VAL B 1 110 ? 2.088 13.078 7.617 1 97 110 VAL B O 1
ATOM 2279 N N . GLY B 1 111 ? 1.077 13.484 9.516 1 94.31 111 GLY B N 1
ATOM 2280 C CA . GLY B 1 111 ? 1.44 12.195 10.086 1 94.31 111 GLY B CA 1
ATOM 2281 C C . GLY B 1 111 ? 1.821 12.281 11.547 1 94.31 111 GLY B C 1
ATOM 2282 O O . GLY B 1 111 ? 1.532 13.281 12.211 1 94.31 111 GLY B O 1
ATOM 2283 N N . GLY B 1 112 ? 2.299 11.18 12.016 1 95.06 112 GLY B N 1
ATOM 2284 C CA . GLY B 1 112 ? 2.625 9.898 11.406 1 95.06 112 GLY B CA 1
ATOM 2285 C C . GLY B 1 112 ? 1.427 8.984 11.273 1 95.06 112 GLY B C 1
ATOM 2286 O O . GLY B 1 112 ? 0.282 9.438 11.281 1 95.06 112 GLY B O 1
ATOM 2287 N N . GLY B 1 113 ? 1.687 7.656 11.172 1 96.88 113 GLY B N 1
ATOM 2288 C CA . GLY B 1 113 ? 0.689 6.621 10.945 1 96.88 113 GLY B CA 1
ATOM 2289 C C . GLY B 1 113 ? -0.417 6.625 11.984 1 96.88 113 GLY B C 1
ATOM 2290 O O . GLY B 1 113 ? -1.596 6.512 11.648 1 96.88 113 GLY B O 1
ATOM 2291 N N . GLU B 1 114 ? -0.083 6.867 13.219 1 96.44 114 GLU B N 1
ATOM 2292 C CA . GLU B 1 114 ? -1.069 6.816 14.297 1 96.44 114 GLU B CA 1
ATOM 2293 C C . GLU B 1 114 ? -2.039 7.988 14.211 1 96.44 114 GLU B C 1
ATOM 2295 O O . GLU B 1 114 ? -3.225 7.848 14.516 1 96.44 114 GLU B O 1
ATOM 2300 N N . VAL B 1 115 ? -1.503 9.18 13.859 1 97.62 115 VAL B N 1
ATOM 2301 C CA . VAL B 1 115 ? -2.371 10.344 13.688 1 97.62 115 VAL B CA 1
ATOM 2302 C C . VAL B 1 115 ? -3.303 10.117 12.5 1 97.62 115 VAL B C 1
ATOM 2304 O O . VAL B 1 115 ? -4.504 10.391 12.586 1 97.62 115 VAL B O 1
ATOM 2307 N N . ILE B 1 116 ? -2.789 9.602 11.445 1 98 116 ILE B N 1
ATOM 2308 C CA . ILE B 1 116 ? -3.57 9.312 10.25 1 98 116 ILE B CA 1
ATOM 2309 C C . ILE B 1 116 ? -4.672 8.305 10.578 1 98 116 ILE B C 1
ATOM 2311 O O . ILE B 1 116 ? -5.828 8.5 10.195 1 98 116 ILE B O 1
ATOM 2315 N N . LYS B 1 117 ? -4.305 7.27 11.312 1 97.94 117 LYS B N 1
ATOM 2316 C CA . LYS B 1 117 ? -5.285 6.277 11.75 1 97.94 117 LYS B CA 1
ATOM 2317 C C . LYS B 1 117 ? -6.418 6.93 12.531 1 97.94 117 LYS B C 1
ATOM 2319 O O . LYS B 1 117 ? -7.59 6.641 12.297 1 97.94 117 LYS B O 1
ATOM 2324 N N . LEU B 1 118 ? -6.047 7.77 13.469 1 97.44 118 LEU B N 1
ATOM 2325 C CA . LEU B 1 118 ? -7.035 8.477 14.273 1 97.44 118 LEU B CA 1
ATOM 2326 C C . LEU B 1 118 ? -8.016 9.242 13.391 1 97.44 118 LEU B C 1
ATOM 2328 O O . LEU B 1 118 ? -9.227 9.188 13.609 1 97.44 118 LEU B O 1
ATOM 2332 N N . PHE B 1 119 ? -7.516 9.945 12.391 1 97.75 119 PHE B N 1
ATOM 2333 C CA . PHE B 1 119 ? -8.352 10.734 11.492 1 97.75 119 PHE B CA 1
ATOM 2334 C C . PHE B 1 119 ? -9.258 9.836 10.664 1 97.75 119 PHE B C 1
ATOM 2336 O O . PHE B 1 119 ? -10.43 10.148 10.453 1 97.75 119 PHE B O 1
ATOM 2343 N N . ILE B 1 120 ? -8.734 8.734 10.133 1 97.81 120 ILE B N 1
ATOM 2344 C CA . ILE B 1 120 ? -9.508 7.824 9.289 1 97.81 120 ILE B CA 1
ATOM 2345 C C . ILE B 1 120 ? -10.594 7.145 10.125 1 97.81 120 ILE B C 1
ATOM 2347 O O . ILE B 1 120 ? -11.742 7.047 9.695 1 97.81 120 ILE B O 1
ATOM 2351 N N . GLU B 1 121 ? -10.266 6.727 11.344 1 97.44 121 GLU B N 1
ATOM 2352 C CA . GLU B 1 121 ? -11.211 6.043 12.211 1 97.44 121 GLU B CA 1
ATOM 2353 C C . GLU B 1 121 ? -12.391 6.949 12.562 1 97.44 121 GLU B C 1
ATOM 2355 O O . GLU B 1 121 ? -13.5 6.473 12.812 1 97.44 121 GLU B O 1
ATOM 2360 N N . ASN B 1 122 ? -12.109 8.203 12.57 1 96.19 122 ASN B N 1
ATOM 2361 C CA . ASN B 1 122 ? -13.164 9.156 12.914 1 96.19 122 ASN B CA 1
ATOM 2362 C C . ASN B 1 122 ? -13.82 9.734 11.664 1 96.19 122 ASN B C 1
ATOM 2364 O O . ASN B 1 122 ? -14.641 10.648 11.766 1 96.19 122 ASN B O 1
ATOM 2368 N N . HIS B 1 123 ? -13.438 9.281 10.477 1 95.94 123 HIS B N 1
ATOM 2369 C CA . HIS B 1 123 ? -14.016 9.68 9.195 1 95.94 123 HIS B CA 1
ATOM 2370 C C . HIS B 1 123 ? -13.82 11.172 8.953 1 95.94 123 HIS B C 1
ATOM 2372 O O . HIS B 1 123 ? -14.727 11.844 8.445 1 95.94 123 HIS B O 1
ATOM 2378 N N . TRP B 1 124 ? -12.625 11.688 9.375 1 95.75 124 TRP B N 1
ATOM 2379 C CA . TRP B 1 124 ? -12.359 13.117 9.266 1 95.75 124 TRP B CA 1
ATOM 2380 C C . TRP B 1 124 ? -11.656 13.445 7.953 1 95.75 124 TRP B C 1
ATOM 2382 O O . TRP B 1 124 ? -11.586 14.609 7.551 1 95.75 124 TRP B O 1
ATOM 2392 N N . VAL B 1 125 ? -11.133 12.523 7.223 1 96.94 125 VAL B N 1
ATOM 2393 C CA . VAL B 1 125 ? -10.336 12.758 6.027 1 96.94 125 VAL B CA 1
ATOM 2394 C C . VAL B 1 125 ? -11.25 12.883 4.809 1 96.94 125 VAL B C 1
ATOM 2396 O O . VAL B 1 125 ? -12.141 12.055 4.609 1 96.94 125 VAL B O 1
ATOM 2399 N N . ASP B 1 126 ? -11 13.883 3.965 1 96.5 126 ASP B N 1
ATOM 2400 C CA . ASP B 1 126 ? -11.812 14.109 2.775 1 96.5 126 ASP B CA 1
ATOM 2401 C C . ASP B 1 126 ? -11.094 13.625 1.518 1 96.5 126 ASP B C 1
ATOM 2403 O O . ASP B 1 126 ? -11.727 13.125 0.586 1 96.5 126 ASP B O 1
ATOM 2407 N N . GLU B 1 127 ? -9.789 13.82 1.487 1 97.12 127 GLU B N 1
ATOM 2408 C CA . GLU B 1 127 ? -8.992 13.5 0.308 1 97.12 127 GLU B CA 1
ATOM 2409 C C . GLU B 1 127 ? -7.676 12.828 0.696 1 97.12 127 GLU B C 1
ATOM 2411 O O . GLU B 1 127 ? -7.055 13.195 1.696 1 97.12 127 GLU B O 1
ATOM 2416 N N . LEU B 1 128 ? -7.312 11.883 -0.104 1 98.06 128 LEU B N 1
ATOM 2417 C CA . LEU B 1 128 ? -6.035 11.195 0.039 1 98.06 128 LEU B CA 1
ATOM 2418 C C . LEU B 1 128 ? -5.199 11.336 -1.228 1 98.06 128 LEU B C 1
ATOM 2420 O O . LEU B 1 128 ? -5.656 10.992 -2.32 1 98.06 128 LEU B O 1
ATOM 2424 N N . GLN B 1 129 ? -4.078 11.867 -1.086 1 98 129 GLN B N 1
ATOM 2425 C CA . GLN B 1 129 ? -3.039 11.836 -2.109 1 98 129 GLN B CA 1
ATOM 2426 C C . GLN B 1 129 ? -1.835 11.023 -1.649 1 98 129 GLN B C 1
ATOM 2428 O O . GLN B 1 129 ? -0.985 11.523 -0.91 1 98 129 GLN B O 1
ATOM 2433 N N . VAL B 1 130 ? -1.781 9.82 -2.1 1 98.69 130 VAL B N 1
ATOM 2434 C CA . VAL B 1 130 ? -0.713 8.906 -1.71 1 98.69 130 VAL B CA 1
ATOM 2435 C C . VAL B 1 130 ? 0.25 8.703 -2.879 1 98.69 130 VAL B C 1
ATOM 2437 O O . VAL B 1 130 ? -0.162 8.305 -3.971 1 98.69 130 VAL B O 1
ATOM 2440 N N . THR B 1 131 ? 1.483 9.023 -2.676 1 98.75 131 THR B N 1
ATOM 2441 C CA . THR B 1 131 ? 2.531 8.859 -3.678 1 98.75 131 THR B CA 1
ATOM 2442 C C . THR B 1 131 ? 3.348 7.602 -3.4 1 98.75 131 THR B C 1
ATOM 2444 O O . THR B 1 131 ? 4.09 7.539 -2.418 1 98.75 131 THR B O 1
ATOM 2447 N N . ILE B 1 132 ? 3.275 6.66 -4.27 1 98.81 132 ILE B N 1
ATOM 2448 C CA . ILE B 1 132 ? 3.891 5.355 -4.059 1 98.81 132 ILE B CA 1
ATOM 2449 C C . ILE B 1 132 ? 5.289 5.34 -4.676 1 98.81 132 ILE B C 1
ATOM 2451 O O . ILE B 1 132 ? 5.453 5.605 -5.867 1 98.81 132 ILE B O 1
ATOM 2455 N N . ALA B 1 133 ? 6.273 5.086 -3.844 1 98.75 133 ALA B N 1
ATOM 2456 C CA . ALA B 1 133 ? 7.652 4.895 -4.289 1 98.75 133 ALA B CA 1
ATOM 2457 C C . ALA B 1 133 ? 7.883 3.455 -4.746 1 98.75 133 ALA B C 1
ATOM 2459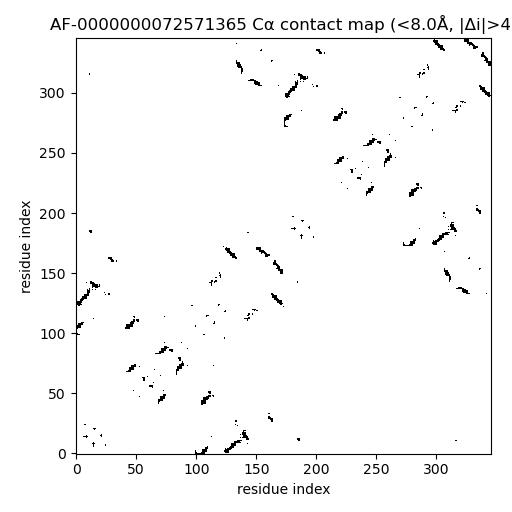 O O . ALA B 1 133 ? 7.258 2.525 -4.23 1 98.75 133 ALA B O 1
ATOM 2460 N N . PRO B 1 134 ? 8.758 3.25 -5.691 1 98.69 134 PRO B N 1
ATOM 2461 C CA . PRO B 1 134 ? 9.078 1.911 -6.191 1 98.69 134 PRO B CA 1
ATOM 2462 C C . PRO B 1 134 ? 10.062 1.164 -5.289 1 98.69 134 PRO B C 1
ATOM 2464 O O . PRO B 1 134 ? 11.148 0.78 -5.73 1 98.69 134 PRO B O 1
ATOM 2467 N N . VAL B 1 135 ? 9.641 0.889 -4.051 1 98.56 135 VAL B N 1
ATOM 2468 C CA . VAL B 1 135 ? 10.5 0.282 -3.041 1 98.56 135 VAL B CA 1
ATOM 2469 C C . VAL B 1 135 ? 9.68 -0.661 -2.164 1 98.56 135 VAL B C 1
ATOM 2471 O O . VAL B 1 135 ? 8.516 -0.385 -1.865 1 98.56 135 VAL B O 1
ATOM 2474 N N . LEU B 1 136 ? 10.273 -1.784 -1.846 1 98.56 136 LEU B N 1
ATOM 2475 C CA . LEU B 1 136 ? 9.828 -2.623 -0.737 1 98.56 136 LEU B CA 1
ATOM 2476 C C . LEU B 1 136 ? 10.805 -2.535 0.434 1 98.56 136 LEU B C 1
ATOM 2478 O O . LEU B 1 136 ? 12 -2.801 0.277 1 98.56 136 LEU B O 1
ATOM 2482 N N . LEU B 1 137 ? 10.289 -2.246 1.598 1 98 137 LEU B N 1
ATOM 2483 C CA . LEU B 1 137 ? 11.156 -2.051 2.756 1 98 137 LEU B CA 1
ATOM 2484 C C . LEU B 1 137 ? 11.219 -3.312 3.609 1 98 137 LEU B C 1
ATOM 2486 O O . LEU B 1 137 ? 12.203 -3.547 4.312 1 98 137 LEU B O 1
ATOM 2490 N N . GLY B 1 138 ? 10.141 -4.043 3.564 1 98.06 138 GLY B N 1
ATOM 2491 C CA . GLY B 1 138 ? 10.062 -5.258 4.359 1 98.06 138 GLY B CA 1
ATOM 2492 C C . GLY B 1 138 ? 9.586 -5.02 5.773 1 98.06 138 GLY B C 1
ATOM 2493 O O . GLY B 1 138 ? 9 -5.91 6.398 1 98.06 138 GLY B O 1
ATOM 2494 N N . ASP B 1 139 ? 9.898 -3.934 6.332 1 97.62 139 ASP B N 1
ATOM 2495 C CA . ASP B 1 139 ? 9.5 -3.516 7.672 1 97.62 139 ASP B CA 1
ATOM 2496 C C . ASP B 1 139 ? 9.672 -2.008 7.852 1 97.62 139 ASP B C 1
ATOM 2498 O O . ASP B 1 139 ? 10.453 -1.38 7.137 1 97.62 139 ASP B O 1
ATOM 2502 N N . GLY B 1 140 ? 8.867 -1.423 8.789 1 97.69 140 GLY B N 1
ATOM 2503 C CA . GLY B 1 140 ? 8.953 0.011 9.016 1 97.69 140 GLY B CA 1
ATOM 2504 C C . GLY B 1 140 ? 7.727 0.581 9.703 1 97.69 140 GLY B C 1
ATOM 2505 O O . GLY B 1 140 ? 6.98 -0.15 10.359 1 97.69 140 GLY B O 1
ATOM 2506 N N . ILE B 1 141 ? 7.633 1.896 9.641 1 97.44 141 ILE B N 1
ATOM 2507 C CA . ILE B 1 141 ? 6.465 2.594 10.164 1 97.44 141 ILE B CA 1
ATOM 2508 C C . ILE B 1 141 ? 5.355 2.611 9.117 1 97.44 141 ILE B C 1
ATOM 2510 O O . ILE B 1 141 ? 5.527 3.172 8.031 1 97.44 141 ILE B O 1
ATOM 2514 N N . SER B 1 142 ? 4.254 2.041 9.484 1 98.12 142 SER B N 1
ATOM 2515 C CA . SER B 1 142 ? 3.158 1.847 8.539 1 98.12 142 SER B CA 1
ATOM 2516 C C . SER B 1 142 ? 2.418 3.152 8.273 1 98.12 142 SER B C 1
ATOM 2518 O O . SER B 1 142 ? 2.168 3.93 9.195 1 98.12 142 SER B O 1
ATOM 2520 N N . LEU B 1 143 ? 2.066 3.398 6.988 1 98.44 143 LEU B N 1
ATOM 2521 C CA . LEU B 1 143 ? 1.205 4.523 6.641 1 98.44 143 LEU B CA 1
ATOM 2522 C C . LEU B 1 143 ? -0.19 4.344 7.23 1 98.44 143 LEU B C 1
ATOM 2524 O O . LEU B 1 143 ? -0.775 5.293 7.758 1 98.44 143 LEU B O 1
ATOM 2528 N N . PHE B 1 144 ? -0.712 3.133 7.125 1 98.44 144 PHE B N 1
ATOM 2529 C CA . PHE B 1 144 ? -2.049 2.791 7.594 1 98.44 144 PHE B CA 1
ATOM 2530 C C . PHE B 1 144 ? -1.989 1.681 8.641 1 98.44 144 PHE B C 1
ATOM 2532 O O . PHE B 1 144 ? -2.305 0.526 8.344 1 98.44 144 PHE B O 1
ATOM 2539 N N . PRO B 1 145 ? -1.657 2.037 9.891 1 97.94 145 PRO B N 1
ATOM 2540 C CA . PRO B 1 145 ? -1.715 1.002 10.922 1 97.94 145 PRO B CA 1
ATOM 2541 C C . PRO B 1 145 ? -3.086 0.335 11.016 1 97.94 145 PRO B C 1
ATOM 2543 O O . PRO B 1 145 ? -4.109 0.982 10.773 1 97.94 145 PRO B O 1
ATOM 2546 N N . SER B 1 146 ? -2.998 -0.96 11.312 1 97.44 146 SER B N 1
ATOM 2547 C CA . SER B 1 146 ? -4.254 -1.687 11.461 1 97.44 146 SER B CA 1
ATOM 2548 C C . SER B 1 146 ? -5.176 -0.996 12.461 1 97.44 146 SER B C 1
ATOM 2550 O O . SER B 1 146 ? -4.719 -0.49 13.484 1 97.44 146 SER B O 1
ATOM 2552 N N . GLY B 1 147 ? -6.41 -1.012 12.156 1 97.06 147 GLY B N 1
ATOM 2553 C CA . GLY B 1 147 ? -7.383 -0.344 13.008 1 97.06 147 GLY B CA 1
ATOM 2554 C C . GLY B 1 147 ? -8.82 -0.637 12.617 1 97.06 147 GLY B C 1
ATOM 2555 O O . GLY B 1 147 ? -9.078 -1.494 11.766 1 97.06 147 GLY B O 1
ATOM 2556 N N . ASN B 1 148 ? -9.648 0.052 13.375 1 96.12 148 ASN B N 1
ATOM 2557 C CA . ASN B 1 148 ? -11.078 -0.114 13.141 1 96.12 148 ASN B CA 1
ATOM 2558 C C . ASN B 1 148 ? -11.625 0.966 12.203 1 96.12 148 ASN B C 1
ATOM 2560 O O . ASN B 1 148 ? -12.344 1.864 12.641 1 96.12 148 ASN B O 1
ATOM 2564 N N . TYR B 1 149 ? -11.328 0.832 10.992 1 95.75 149 TYR B N 1
ATOM 2565 C CA . TYR B 1 149 ? -11.836 1.72 9.953 1 95.75 149 TYR B CA 1
ATOM 2566 C C . TYR B 1 149 ? -12.047 0.967 8.641 1 95.75 149 TYR B C 1
ATOM 2568 O O . TYR B 1 149 ? -11.43 -0.074 8.414 1 95.75 149 TYR B O 1
ATOM 2576 N N . LYS B 1 150 ? -12.922 1.338 7.926 1 95.5 150 LYS B N 1
ATOM 2577 C CA . LYS B 1 150 ? -13.25 0.896 6.574 1 95.5 150 LYS B CA 1
ATOM 2578 C C . LYS B 1 150 ? -13.742 2.061 5.719 1 95.5 150 LYS B C 1
ATOM 2580 O O . LYS B 1 150 ? -14.734 2.703 6.051 1 95.5 150 LYS B O 1
ATOM 2585 N N . GLU B 1 151 ? -12.992 2.312 4.684 1 97 151 GLU B N 1
ATOM 2586 C CA . GLU B 1 151 ? -13.375 3.438 3.838 1 97 151 GLU B CA 1
ATOM 2587 C C . GLU B 1 151 ? -13.461 3.021 2.371 1 97 151 GLU B C 1
ATOM 2589 O O . GLU B 1 151 ? -12.633 2.244 1.895 1 97 151 GLU B O 1
ATOM 2594 N N . LYS B 1 152 ? -14.484 3.512 1.695 1 97.62 152 LYS B N 1
ATOM 2595 C CA . LYS B 1 152 ? -14.539 3.475 0.237 1 97.62 152 LYS B CA 1
ATOM 2596 C C . LYS B 1 152 ? -14.008 4.773 -0.365 1 97.62 152 LYS B C 1
ATOM 2598 O O . LYS B 1 152 ? -14.297 5.859 0.142 1 97.62 152 LYS B O 1
ATOM 2603 N N . LEU B 1 153 ? -13.234 4.648 -1.374 1 98.62 153 LEU B N 1
ATOM 2604 C CA . LEU B 1 153 ? -12.602 5.793 -2.02 1 98.62 153 LEU B CA 1
ATOM 2605 C C . LEU B 1 153 ? -13.023 5.898 -3.48 1 98.62 153 LEU B C 1
ATOM 2607 O O . LEU B 1 153 ? -13.555 4.938 -4.047 1 98.62 153 LEU B O 1
ATOM 2611 N N . GLN B 1 154 ? -12.922 7.051 -3.994 1 98.44 154 GLN B N 1
ATOM 2612 C CA . GLN B 1 154 ? -13.102 7.309 -5.418 1 98.44 154 GLN B CA 1
ATOM 2613 C C . GLN B 1 154 ? -11.828 7.891 -6.035 1 98.44 154 GLN B C 1
ATOM 2615 O O . GLN B 1 154 ? -11.352 8.945 -5.605 1 98.44 154 GLN B O 1
ATOM 2620 N N . LEU B 1 155 ? -11.281 7.227 -7.02 1 98.69 155 LEU B N 1
ATOM 2621 C CA . LEU B 1 155 ? -10.102 7.73 -7.715 1 98.69 155 LEU B CA 1
ATOM 2622 C C . LEU B 1 155 ? -10.453 8.961 -8.555 1 98.69 155 LEU B C 1
ATOM 2624 O O . LEU B 1 155 ? -11.328 8.898 -9.414 1 98.69 155 LEU B O 1
ATOM 2628 N N . ILE B 1 156 ? -9.766 10.008 -8.32 1 98 156 ILE B N 1
ATOM 2629 C CA . ILE B 1 156 ? -10.109 11.203 -9.07 1 98 156 ILE B CA 1
ATOM 2630 C C . ILE B 1 156 ? -8.953 11.602 -9.984 1 98 156 ILE B C 1
ATOM 2632 O O . ILE B 1 156 ? -9.148 12.32 -10.969 1 98 156 ILE B O 1
ATOM 2636 N N . ASP B 1 157 ? -7.754 11.148 -9.672 1 97.81 157 ASP B N 1
ATOM 2637 C CA . ASP B 1 157 ? -6.598 11.477 -10.508 1 97.81 157 ASP B CA 1
ATOM 2638 C C . ASP B 1 157 ? -5.422 10.555 -10.195 1 97.81 157 ASP B C 1
ATOM 2640 O O . ASP B 1 157 ? -5.352 9.969 -9.117 1 97.81 157 ASP B O 1
ATOM 2644 N N . THR B 1 158 ? -4.535 10.352 -11.172 1 98.5 158 THR B N 1
ATOM 2645 C CA . THR B 1 158 ? -3.242 9.695 -11.031 1 98.5 158 THR B CA 1
ATOM 2646 C C . THR B 1 158 ? -2.152 10.484 -11.75 1 98.5 158 THR B C 1
ATOM 2648 O O . THR B 1 158 ? -2.373 11.008 -12.844 1 98.5 158 THR B O 1
ATOM 2651 N N . LYS B 1 159 ? -1.06 10.602 -11.125 1 98.06 159 LYS B N 1
ATOM 2652 C CA . LYS B 1 159 ? 0.082 11.289 -11.719 1 98.06 159 LYS B CA 1
ATOM 2653 C C . LYS B 1 159 ? 1.366 10.484 -11.531 1 98.06 159 LYS B C 1
ATOM 2655 O O . LYS B 1 159 ? 1.538 9.805 -10.516 1 98.06 159 LYS B O 1
ATOM 2660 N N . ILE B 1 160 ? 2.213 10.602 -12.539 1 98.31 160 ILE B N 1
ATOM 2661 C CA . ILE B 1 160 ? 3.535 9.992 -12.445 1 98.31 160 ILE B CA 1
ATOM 2662 C C . ILE B 1 160 ? 4.598 11.078 -12.328 1 98.31 160 ILE B C 1
ATOM 2664 O O . ILE B 1 160 ? 4.629 12.016 -13.133 1 98.31 160 ILE B O 1
ATOM 2668 N N . TYR B 1 161 ? 5.363 11.039 -11.312 1 98.19 161 TYR B N 1
ATOM 2669 C CA . TYR B 1 161 ? 6.551 11.867 -11.133 1 98.19 161 TYR B CA 1
ATOM 2670 C C . TYR B 1 161 ? 7.816 11.016 -11.133 1 98.19 161 TYR B C 1
ATOM 2672 O O . TYR B 1 161 ? 8.242 10.516 -10.086 1 98.19 161 TYR B O 1
ATOM 2680 N N . GLY B 1 162 ? 8.492 10.961 -12.359 1 97.94 162 GLY B N 1
ATOM 2681 C CA . GLY B 1 162 ? 9.609 10.031 -12.438 1 97.94 162 GLY B CA 1
ATOM 2682 C C . GLY B 1 162 ? 9.219 8.602 -12.117 1 97.94 162 GLY B C 1
ATOM 2683 O O . GLY B 1 162 ? 8.398 8.008 -12.82 1 97.94 162 GLY B O 1
ATOM 2684 N N . GLN B 1 163 ? 9.734 8.109 -10.945 1 98.56 163 GLN B N 1
ATOM 2685 C CA . GLN B 1 163 ? 9.477 6.723 -10.57 1 98.56 163 GLN B CA 1
ATOM 2686 C C . GLN B 1 163 ? 8.375 6.641 -9.516 1 98.56 163 GLN B C 1
ATOM 2688 O O . GLN B 1 163 ? 8.016 5.547 -9.07 1 98.56 163 GLN B O 1
ATOM 2693 N N . PHE B 1 164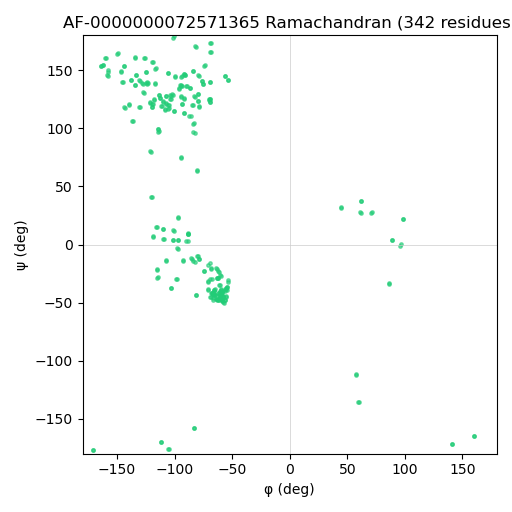 ? 7.793 7.762 -9.188 1 98.69 164 PHE B N 1
ATOM 2694 C CA . PHE B 1 164 ? 6.695 7.816 -8.227 1 98.69 164 PHE B CA 1
ATOM 2695 C C . PHE B 1 164 ? 5.352 7.766 -8.938 1 98.69 164 PHE B C 1
ATOM 2697 O O . PHE B 1 164 ? 5.188 8.352 -10.016 1 98.69 164 PHE B O 1
ATOM 2704 N N . VAL B 1 165 ? 4.395 7.133 -8.367 1 98.81 165 VAL B N 1
ATOM 2705 C CA . VAL B 1 165 ? 3.012 7.191 -8.828 1 98.81 165 VAL B CA 1
ATOM 2706 C C . VAL B 1 165 ? 2.117 7.758 -7.73 1 98.81 165 VAL B C 1
ATOM 2708 O O . VAL B 1 165 ? 2.018 7.18 -6.645 1 98.81 165 VAL B O 1
ATOM 2711 N N . GLU B 1 166 ? 1.503 8.852 -8 1 98.81 166 GLU B N 1
ATOM 2712 C CA . GLU B 1 166 ? 0.591 9.469 -7.043 1 98.81 166 GLU B CA 1
ATOM 2713 C C . GLU B 1 166 ? -0.853 9.047 -7.305 1 98.81 166 GLU B C 1
ATOM 2715 O O . GLU B 1 166 ? -1.337 9.148 -8.438 1 98.81 166 GLU B O 1
ATOM 2720 N N . LEU B 1 167 ? -1.488 8.57 -6.312 1 98.81 167 LEU B N 1
ATOM 2721 C CA . LEU B 1 167 ? -2.906 8.227 -6.324 1 98.81 167 LEU B CA 1
ATOM 2722 C C . LEU B 1 167 ? -3.723 9.258 -5.551 1 98.81 167 LEU B C 1
ATOM 2724 O O . LEU B 1 167 ? -3.457 9.5 -4.371 1 98.81 167 LEU B O 1
ATOM 2728 N N . HIS B 1 168 ? -4.656 9.891 -6.23 1 98.69 168 HIS B N 1
ATOM 2729 C CA . HIS B 1 168 ? -5.5 10.914 -5.625 1 98.69 168 HIS B CA 1
ATOM 2730 C C . HIS B 1 168 ? -6.941 10.438 -5.5 1 98.69 168 HIS B C 1
ATOM 2732 O O . HIS B 1 168 ? -7.598 10.148 -6.504 1 98.69 168 HIS B O 1
ATOM 2738 N N . TYR B 1 169 ? -7.41 10.383 -4.23 1 98.69 169 TYR B N 1
ATOM 2739 C CA . TYR B 1 169 ? -8.727 9.828 -3.955 1 98.69 169 TYR B CA 1
ATOM 2740 C C . TYR B 1 169 ? -9.594 10.82 -3.191 1 98.69 169 TYR B C 1
ATOM 2742 O O . TYR B 1 169 ? -9.094 11.578 -2.357 1 98.69 169 TYR B O 1
ATOM 2750 N N . LEU B 1 170 ? -10.898 10.75 -3.449 1 98.25 170 LEU B N 1
ATOM 2751 C CA . LEU B 1 170 ? -11.898 11.289 -2.537 1 98.25 170 LEU B CA 1
ATOM 2752 C C . LEU B 1 170 ? -12.43 10.203 -1.604 1 98.25 170 LEU B C 1
ATOM 2754 O O . LEU B 1 170 ? -12.656 9.07 -2.033 1 98.25 170 LEU B O 1
ATOM 2758 N N . VAL B 1 171 ? -12.57 10.562 -0.344 1 97.56 171 VAL B N 1
ATOM 2759 C CA . VAL B 1 171 ? -13.211 9.617 0.57 1 97.56 171 VAL B CA 1
ATOM 2760 C C . VAL B 1 171 ? -14.727 9.688 0.398 1 97.56 171 VAL B C 1
ATOM 2762 O O . VAL B 1 171 ? -15.312 10.766 0.438 1 97.56 171 VAL B O 1
ATOM 2765 N N . LYS B 1 172 ? -15.281 8.477 0.226 1 93.31 172 LYS B N 1
ATOM 2766 C CA . LYS B 1 172 ? -16.734 8.438 0.077 1 93.31 172 LYS B CA 1
ATOM 2767 C C . LYS B 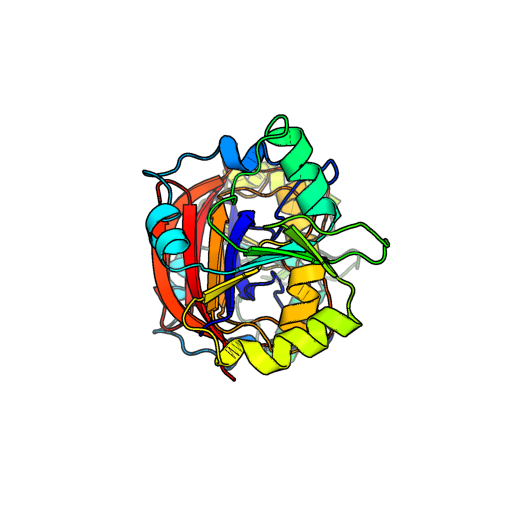1 172 ? -17.422 8.453 1.436 1 93.31 172 LYS B C 1
ATOM 2769 O O . LYS B 1 172 ? -17.25 7.535 2.24 1 93.31 172 LYS B O 1
ATOM 2774 N N . LYS B 1 173 ? -17.984 9.594 1.79 1 79.81 173 LYS B N 1
ATOM 2775 C CA . LYS B 1 173 ? -18.688 9.75 3.064 1 79.81 173 LYS B CA 1
ATOM 2776 C C . LYS B 1 173 ? -20.172 9.477 2.914 1 79.81 173 LYS B C 1
ATOM 2778 O O . LYS B 1 173 ? -20.734 9.672 1.838 1 79.81 173 LYS B O 1
#